Protein AF-0000000085048769 (afdb_homodimer)

Foldseek 3Di:
DPPPPPPPDPDDDDQAQAQDPDWDAAQWKWWFADDPPDDPPADHGTFIWGFHDHTDDSSGKTKTFTKDLDDDPPQLQWDWDPFDQPPRTIIGRLLHIDIDGNNRTDHRPPDIGGDDPVRSVVSVVSNVVNDDDDPDPDPDD/DPPPPPPPDDDDDDQAQAQDPDWDAAQWKWWFADDPPDDPPADHGTFIWGFHDHTDDSSAKTKTFTKDLDDDPPQLQWDWDPFDQPPRTIIGRQLHIDIDGNNRTDHRPPDITGDDPVRSVVSVVSNVVNDDDDPDPDPDD

Nearest PDB structures (foldseek):
  4mzm-assembly1_B  TM=8.593E-01  e=6.085E-06  Staphylococcus aureus subsp. aureus N315
  6a6x-assembly1_A  TM=7.812E-01  e=4.827E-06  Mycobacterium tuberculosis
  6a6x-assembly1_B  TM=7.849E-01  e=5.115E-06  Mycobacterium tuberculosis
  7du4-assembly1_B  TM=7.943E-01  e=2.907E-05  Mycobacterium tuberculosis H37Rv
  5uct-assembly1_A-2  TM=7.448E-01  e=1.855E-04  Mycobacterium tuberculosis H37Rv

InterPro domains:
  IPR003477 mRNA interferase PemK-like [PF02452] (28-129)
  IPR011067 Plasmid maintenance toxin/Cell growth inhibitor [G3DSA:2.30.30.110] (20-133)

Secondary structure (DSSP, 8-state):
----------PPPP-PPPS-SS---TTEEEEEE--TT--TTS--SEEEEEE-SS---TTSEEEEEEEESS--TT-TTEEEESS-SSS--EEEETT--EEEEGGGEEPPTTS-EE--HHHHHHHHHHHHHHSPPPP------/----------PPPP-PPPS-SS---TTEEEEEE--TT--TTS--SEEEEEE-S----TTSEEEEEEEESS--TT-TTEEEESS-SSS--EEEETT--EEEEGGGEEPPTTS-EE--HHHHHHHHHHHHHHSPPPP------

pLDDT: mean 90.9, std 14.59, range [35.47, 98.94]

Solvent-accessible surface area (backbone atoms only — not comparable to full-atom values): 16039 Å² total; per-residue (Å²): 130,82,79,71,81,64,74,75,82,78,77,78,58,54,78,56,73,43,65,53,92,63,57,66,46,62,35,31,40,29,37,30,56,44,53,88,74,34,37,40,68,38,70,55,54,76,32,48,30,34,32,52,26,63,84,32,59,53,73,24,49,44,31,25,30,39,40,38,69,62,87,58,85,89,41,88,49,49,41,79,46,90,74,50,81,83,72,54,65,34,24,39,36,30,72,42,42,30,45,39,25,36,42,40,30,34,72,39,90,94,45,90,38,64,50,54,68,72,61,40,44,55,51,50,50,49,30,51,71,37,34,73,77,75,74,76,77,68,70,82,126,132,81,80,71,83,64,75,75,81,80,77,79,58,53,79,55,75,43,65,52,92,62,58,67,46,61,36,30,39,30,37,30,56,44,52,88,75,34,36,40,66,38,70,54,53,75,32,48,29,33,31,52,28,63,84,35,58,54,71,24,51,44,33,27,31,40,41,37,68,61,86,59,84,89,43,87,48,48,39,79,47,89,74,50,82,82,72,55,64,35,24,39,36,30,72,41,43,30,44,40,25,36,41,40,31,34,73,40,88,93,44,90,39,65,49,54,68,72,62,41,44,53,49,52,53,50,32,52,70,38,33,75,78,75,75,75,77,69,70,82,129

Organism: Asticcacaulis excentricus (strain ATCC 15261 / DSM 4724 / KCTC 12464 / NCIMB 9791 / VKM B-1370 / CB 48) (NCBI:txid573065)

Structure (mmCIF, N/CA/C/O backbone):
data_AF-0000000085048769-model_v1
#
loop_
_entity.id
_entity.type
_entity.pdbx_description
1 polymer 'Type II toxin-antitoxin system PemK/MazF family toxin'
#
loop_
_atom_site.group_PDB
_atom_site.id
_atom_site.type_symbol
_atom_site.label_atom_id
_atom_site.label_alt_id
_atom_site.label_comp_id
_atom_site.label_asym_id
_atom_site.label_entity_id
_atom_site.label_seq_id
_atom_site.pdbx_PDB_ins_code
_atom_site.Cartn_x
_atom_site.Cartn_y
_atom_site.Cartn_z
_atom_site.occupancy
_atom_site.B_iso_or_equiv
_atom_site.auth_seq_id
_atom_site.auth_comp_id
_atom_site.auth_asym_id
_atom_site.auth_atom_id
_atom_site.pdbx_PDB_model_num
ATOM 1 N N . MET A 1 1 ? -2.928 13.891 42.5 1 35.47 1 MET A N 1
ATOM 2 C CA . MET A 1 1 ? -1.967 13.562 41.469 1 35.47 1 MET A CA 1
ATOM 3 C C . MET A 1 1 ? -2.65 12.836 40.312 1 35.47 1 MET A C 1
ATOM 5 O O . MET A 1 1 ? -3.246 11.781 40.5 1 35.47 1 MET A O 1
ATOM 9 N N . THR A 1 2 ? -3.402 13.539 39.406 1 39.25 2 THR A N 1
ATOM 10 C CA . THR A 1 2 ? -4.172 13.078 38.25 1 39.25 2 THR A CA 1
ATOM 11 C C . THR A 1 2 ? -3.328 12.156 37.375 1 39.25 2 THR A C 1
ATOM 13 O O . THR A 1 2 ? -2.17 12.461 37.062 1 39.25 2 THR A O 1
ATOM 16 N N . THR A 1 3 ? -3.43 10.82 37.562 1 43.31 3 THR A N 1
ATOM 17 C CA . THR A 1 3 ? -2.777 9.797 36.75 1 43.31 3 THR A CA 1
ATOM 18 C C . THR A 1 3 ? -2.74 10.203 35.281 1 43.31 3 THR A C 1
ATOM 20 O O . THR A 1 3 ? -3.785 10.414 34.688 1 43.31 3 THR A O 1
ATOM 23 N N . GLU A 1 4 ? -1.86 11.039 34.875 1 43.5 4 GLU A N 1
ATOM 24 C CA . GLU A 1 4 ? -1.558 11.422 33.5 1 43.5 4 GLU A CA 1
ATOM 25 C C . GLU A 1 4 ? -1.673 10.219 32.562 1 43.5 4 GLU A C 1
ATOM 27 O O . GLU A 1 4 ? -1.162 9.141 32.875 1 43.5 4 GLU A O 1
ATOM 32 N N . ASP A 1 5 ? -2.818 9.992 31.875 1 45.88 5 ASP A N 1
ATOM 33 C CA . ASP A 1 5 ? -3.09 9.047 30.797 1 45.88 5 ASP A CA 1
ATOM 34 C C . ASP A 1 5 ? -1.846 8.812 29.953 1 45.88 5 ASP A C 1
ATOM 36 O O . ASP A 1 5 ? -1.48 9.656 29.125 1 45.88 5 ASP A O 1
ATOM 40 N N . VAL A 1 6 ? -0.72 8.32 30.516 1 49.34 6 VAL A N 1
ATOM 41 C CA . VAL A 1 6 ? 0.445 7.895 29.75 1 49.34 6 VAL A CA 1
ATOM 42 C C . VAL A 1 6 ? -0.006 7.133 28.516 1 49.34 6 VAL A C 1
ATOM 44 O O . VAL A 1 6 ? -0.806 6.195 28.609 1 49.34 6 VAL A O 1
ATOM 47 N N . PRO A 1 7 ? 0.159 7.727 27.344 1 56.94 7 PRO A N 1
ATOM 48 C CA . PRO A 1 7 ? -0.205 6.926 26.172 1 56.94 7 PRO A CA 1
ATOM 49 C C . PRO A 1 7 ? 0.322 5.492 26.25 1 56.94 7 PRO A C 1
ATOM 51 O O . PRO A 1 7 ? 1.409 5.258 26.781 1 56.94 7 PRO A O 1
ATOM 54 N N . PRO A 1 8 ? -0.52 4.473 26.281 1 56 8 PRO A N 1
ATOM 55 C CA . PRO A 1 8 ? -0.066 3.084 26.391 1 56 8 PRO A CA 1
ATOM 56 C C . PRO A 1 8 ? 1.222 2.816 25.609 1 56 8 PRO A C 1
ATOM 58 O O . PRO A 1 8 ? 1.466 3.443 24.578 1 56 8 PRO A O 1
ATOM 61 N N . GLU A 1 9 ? 2.252 2.348 26.312 1 61.28 9 GLU A N 1
ATOM 62 C CA . GLU A 1 9 ? 3.521 1.909 25.75 1 61.28 9 GLU A CA 1
ATOM 63 C C . GLU A 1 9 ? 3.299 1.125 24.453 1 61.28 9 GLU A C 1
ATOM 65 O O . GLU A 1 9 ? 2.537 0.157 24.438 1 61.28 9 GLU A O 1
ATOM 70 N N . GLU A 1 10 ? 3.43 1.754 23.328 1 75 10 GLU A N 1
ATOM 71 C CA . GLU A 1 10 ? 3.289 1.065 22.047 1 75 10 GLU A CA 1
ATOM 72 C C . GLU A 1 10 ? 4.293 -0.078 21.922 1 75 10 GLU A C 1
ATOM 74 O O . GLU A 1 10 ? 5.484 0.106 22.172 1 75 10 GLU A O 1
ATOM 79 N N . ILE A 1 11 ? 3.877 -1.297 21.984 1 83.19 11 ILE A N 1
ATOM 80 C CA . ILE A 1 11 ? 4.703 -2.49 21.859 1 83.19 11 ILE A CA 1
ATOM 81 C C . ILE A 1 11 ? 5.246 -2.584 20.422 1 83.19 11 ILE A C 1
ATOM 83 O O . ILE A 1 11 ? 4.477 -2.6 19.469 1 83.19 11 ILE A O 1
ATOM 87 N N . LYS A 1 12 ? 6.621 -2.598 20.359 1 91.19 12 LYS A N 1
ATOM 88 C CA . LYS A 1 12 ? 7.293 -2.73 19.078 1 91.19 12 LYS A CA 1
ATOM 89 C C . LYS A 1 12 ? 6.953 -4.062 18.406 1 91.19 12 LYS A C 1
ATOM 91 O O . LYS A 1 12 ? 7 -5.113 19.047 1 91.19 12 LYS A O 1
ATOM 96 N N . PRO A 1 13 ? 6.594 -4.012 17.156 1 93.81 13 PRO A N 1
ATOM 97 C CA . PRO A 1 13 ? 6.27 -5.25 16.438 1 93.81 13 PRO A CA 1
ATOM 98 C C . PRO A 1 13 ? 7.465 -6.195 16.328 1 93.81 13 PRO A C 1
ATOM 100 O O . PRO A 1 13 ? 8.617 -5.758 16.422 1 93.81 13 PRO A O 1
ATOM 103 N N . PRO A 1 14 ? 7.25 -7.469 16.203 1 93 14 PRO A N 1
ATOM 104 C CA . PRO A 1 14 ? 8.32 -8.453 16.047 1 93 14 PRO A CA 1
ATOM 105 C C . PRO A 1 14 ? 8.961 -8.414 14.648 1 93 14 PRO A C 1
ATOM 107 O O . PRO A 1 14 ? 8.297 -8.031 13.68 1 93 14 PRO A O 1
ATOM 110 N N . ARG A 1 15 ? 10.195 -8.797 14.672 1 94.94 15 ARG A N 1
ATOM 111 C CA . ARG A 1 15 ? 10.82 -9.164 13.406 1 94.94 15 ARG A CA 1
ATOM 112 C C . ARG A 1 15 ? 10.602 -10.648 13.102 1 94.94 15 ARG A C 1
ATOM 114 O O . ARG A 1 15 ? 11.219 -11.508 13.734 1 94.94 15 ARG A O 1
ATOM 121 N N . VAL A 1 16 ? 9.828 -10.883 12.172 1 96.94 16 VAL A N 1
ATOM 122 C CA . VAL A 1 16 ? 9.492 -12.258 11.789 1 96.94 16 VAL A CA 1
ATOM 123 C C . VAL A 1 16 ? 10.383 -12.695 10.633 1 96.94 16 VAL A C 1
ATOM 125 O O . VAL A 1 16 ? 10.531 -11.977 9.641 1 96.94 16 VAL A O 1
ATOM 12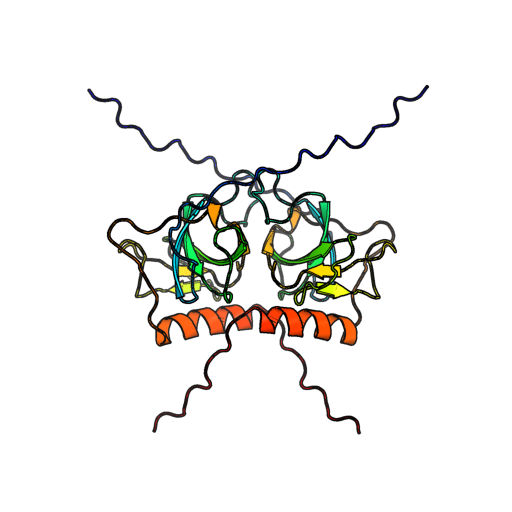8 N N . PRO A 1 17 ? 11.031 -13.852 10.719 1 96.75 17 PRO A N 1
ATOM 129 C CA . PRO A 1 17 ? 11.859 -14.336 9.609 1 96.75 17 PRO A CA 1
ATOM 130 C C . PRO A 1 17 ? 11.055 -14.617 8.344 1 96.75 17 PRO A C 1
ATOM 132 O O . PRO A 1 17 ? 9.914 -15.094 8.43 1 96.75 17 PRO A O 1
ATOM 135 N N . PRO A 1 18 ? 11.664 -14.336 7.262 1 95.44 18 PRO A N 1
ATOM 136 C CA . PRO A 1 18 ? 10.961 -14.602 6.008 1 95.44 18 PRO A CA 1
ATOM 137 C C . PRO A 1 18 ? 10.797 -16.094 5.727 1 95.44 18 PRO A C 1
ATOM 139 O O . PRO A 1 18 ? 11.648 -16.891 6.113 1 95.44 18 PRO A O 1
ATOM 142 N N . ARG A 1 19 ? 9.766 -16.328 5.035 1 94.56 19 ARG A N 1
ATOM 143 C CA . ARG A 1 19 ? 9.5 -17.703 4.594 1 94.56 19 ARG A CA 1
ATOM 144 C C . ARG A 1 19 ? 10.109 -17.953 3.219 1 94.56 19 ARG A C 1
ATOM 146 O O . ARG A 1 19 ? 10.305 -19.109 2.824 1 94.56 19 ARG A O 1
ATOM 153 N N . LEU A 1 20 ? 10.352 -16.875 2.535 1 94.44 20 LEU A N 1
ATOM 154 C CA . LEU A 1 20 ? 10.945 -16.969 1.205 1 94.44 20 LEU A CA 1
ATOM 155 C C . LEU A 1 20 ? 12.445 -17.234 1.293 1 94.44 20 LEU A C 1
ATOM 157 O O . LEU A 1 20 ? 13.117 -16.688 2.168 1 94.44 20 LEU A O 1
ATOM 161 N N . LYS A 1 21 ? 12.93 -18 0.363 1 92 21 LYS A N 1
ATOM 162 C CA . LYS A 1 21 ? 14.359 -18.297 0.311 1 92 21 LYS A CA 1
ATOM 163 C C . LYS A 1 21 ? 15.094 -17.281 -0.577 1 92 21 LYS A C 1
ATOM 165 O O . LYS A 1 21 ? 16.297 -17.094 -0.438 1 92 21 LYS A O 1
ATOM 170 N N . ALA A 1 22 ? 14.406 -16.797 -1.524 1 92.81 22 ALA A N 1
ATOM 171 C CA . ALA A 1 22 ? 14.969 -15.812 -2.441 1 92.81 22 ALA A CA 1
ATOM 172 C C . ALA A 1 22 ? 14.227 -14.484 -2.354 1 92.81 22 ALA A C 1
ATOM 174 O O . ALA A 1 22 ? 13.039 -14.453 -2.027 1 92.81 22 ALA A O 1
ATOM 175 N N . VAL A 1 23 ? 14.93 -13.422 -2.664 1 94.19 23 VAL A N 1
ATOM 176 C CA . VAL A 1 23 ? 14.336 -12.086 -2.672 1 94.19 23 VAL A CA 1
ATOM 177 C C . VAL A 1 23 ? 13.219 -12.023 -3.711 1 94.19 23 VAL A C 1
ATOM 179 O O . VAL A 1 23 ? 13.398 -12.469 -4.848 1 94.19 23 VAL A O 1
ATOM 182 N N . PRO A 1 24 ? 12.078 -11.547 -3.27 1 95.31 24 PRO A N 1
ATOM 183 C CA . PRO A 1 24 ? 10.992 -11.398 -4.246 1 95.31 24 PRO A CA 1
ATOM 184 C C . PRO A 1 24 ? 11.336 -10.422 -5.363 1 95.31 24 PRO A C 1
ATOM 186 O O . PRO A 1 24 ? 12.094 -9.469 -5.145 1 95.31 24 PRO A O 1
ATOM 189 N N . ALA A 1 25 ? 10.766 -10.672 -6.531 1 95.19 25 ALA A N 1
ATOM 190 C CA . ALA A 1 25 ? 10.961 -9.836 -7.707 1 95.19 25 ALA A CA 1
ATOM 191 C C . ALA A 1 25 ? 9.625 -9.461 -8.344 1 95.19 25 ALA A C 1
ATOM 193 O O . ALA A 1 25 ? 8.625 -10.156 -8.148 1 95.19 25 ALA A O 1
ATOM 194 N N . ILE A 1 26 ? 9.703 -8.398 -9.109 1 96.81 26 ILE A N 1
ATOM 195 C CA . ILE A 1 26 ? 8.477 -7.984 -9.773 1 96.81 26 ILE A CA 1
ATOM 196 C C . ILE A 1 26 ? 7.906 -9.156 -10.57 1 96.81 26 ILE A C 1
ATOM 198 O O . ILE A 1 26 ? 8.656 -9.984 -11.102 1 96.81 26 ILE A O 1
ATOM 202 N N . ARG A 1 27 ? 6.57 -9.227 -10.617 1 97.31 27 ARG A N 1
ATOM 203 C CA . ARG A 1 27 ? 5.797 -10.195 -11.383 1 97.31 27 ARG A CA 1
ATOM 204 C C . ARG A 1 27 ? 5.629 -11.492 -10.609 1 97.31 27 ARG A C 1
ATOM 206 O O . ARG A 1 27 ? 4.836 -12.359 -11 1 97.31 27 ARG A O 1
ATOM 213 N N . ASP A 1 28 ? 6.422 -11.695 -9.539 1 96.94 28 ASP A N 1
ATOM 214 C CA . ASP A 1 28 ? 6.242 -12.898 -8.727 1 96.94 28 ASP A CA 1
ATOM 215 C C . ASP A 1 28 ? 4.836 -12.953 -8.133 1 96.94 28 ASP A C 1
ATOM 217 O O . ASP A 1 28 ? 4.273 -11.922 -7.762 1 96.94 28 ASP A O 1
ATOM 221 N N . LEU A 1 29 ? 4.34 -14.148 -8.039 1 98.25 29 LEU A N 1
ATOM 222 C CA . LEU A 1 29 ? 3.115 -14.43 -7.301 1 98.25 29 LEU A CA 1
ATOM 223 C C . LEU A 1 29 ? 3.422 -15.156 -5.996 1 98.25 29 LEU A C 1
ATOM 225 O O . LEU A 1 29 ? 4.137 -16.156 -5.992 1 98.25 29 LEU A O 1
ATOM 229 N N . PHE A 1 30 ? 2.867 -14.656 -4.914 1 97.81 30 PHE A N 1
ATOM 230 C CA . PHE A 1 30 ? 3.008 -15.297 -3.609 1 97.81 30 PHE A CA 1
ATOM 231 C C . PHE A 1 30 ? 1.673 -15.328 -2.873 1 97.81 30 PHE A C 1
ATOM 233 O O . PHE A 1 30 ? 0.779 -14.531 -3.168 1 97.81 30 PHE A O 1
ATOM 240 N N . TRP A 1 31 ? 1.562 -16.25 -2.016 1 98.44 31 TRP A N 1
ATOM 241 C CA . TRP A 1 31 ? 0.55 -16.109 -0.972 1 98.44 31 TRP A CA 1
ATOM 242 C C . TRP A 1 31 ? 0.963 -15.047 0.049 1 98.44 31 TRP A C 1
ATOM 244 O O . TRP A 1 31 ? 2.131 -14.977 0.437 1 98.44 31 TRP A O 1
ATOM 254 N N . CYS A 1 32 ? -0.002 -14.328 0.461 1 98.56 32 CYS A N 1
ATOM 255 C CA . CYS A 1 32 ? 0.241 -13.305 1.473 1 98.56 32 CYS A CA 1
ATOM 256 C C . CYS A 1 32 ? -0.747 -13.438 2.625 1 98.56 32 CYS A C 1
ATOM 258 O O . CYS A 1 32 ? -1.957 -13.516 2.406 1 98.56 32 CYS A O 1
ATOM 260 N N . ASP A 1 33 ? -0.259 -13.438 3.834 1 98.25 33 ASP A N 1
ATOM 261 C CA . ASP A 1 33 ? -1.098 -13.344 5.023 1 98.25 33 ASP A CA 1
ATOM 262 C C . ASP A 1 33 ? -1.343 -11.883 5.41 1 98.25 33 ASP A C 1
ATOM 264 O O . ASP A 1 33 ? -0.5 -11.258 6.055 1 98.25 33 ASP A O 1
ATOM 268 N N . PHE A 1 34 ? -2.529 -11.391 5.109 1 98.25 34 PHE A N 1
ATOM 269 C CA . PHE A 1 34 ? -2.832 -9.992 5.391 1 98.25 34 PHE A CA 1
ATOM 270 C C . PHE A 1 34 ? -3.082 -9.781 6.879 1 98.25 34 PHE A C 1
ATOM 272 O O . PHE A 1 34 ? -3.297 -10.742 7.621 1 98.25 34 PHE A O 1
ATOM 279 N N . PRO A 1 35 ? -3.107 -8.516 7.301 1 95.88 35 PRO A N 1
ATOM 280 C CA . PRO A 1 35 ? -3.281 -8.219 8.727 1 95.88 35 PRO A CA 1
ATOM 281 C C . PRO A 1 35 ? -4.602 -8.75 9.281 1 95.88 35 PRO A C 1
ATOM 283 O O . PRO A 1 35 ? -5.625 -8.711 8.586 1 95.88 35 PRO A O 1
ATOM 286 N N . GLU A 1 36 ? -4.547 -9.086 10.531 1 95.5 36 GLU A N 1
ATOM 287 C CA . GLU A 1 36 ? -5.715 -9.664 11.188 1 95.5 36 GLU A CA 1
ATOM 288 C C . GLU A 1 36 ? -6.68 -8.578 11.656 1 95.5 36 GLU A C 1
ATOM 290 O O . GLU A 1 36 ? -7.855 -8.852 11.906 1 95.5 36 GLU A O 1
ATOM 295 N N . ASP A 1 37 ? -6.242 -7.41 11.789 1 96.5 37 ASP A N 1
ATOM 296 C CA . ASP A 1 37 ? -7.105 -6.336 12.281 1 96.5 37 ASP A CA 1
ATOM 297 C C . ASP A 1 37 ? -7.516 -5.402 11.141 1 96.5 37 ASP A C 1
ATOM 299 O O . ASP A 1 37 ? -7.637 -4.191 11.336 1 96.5 37 ASP A O 1
ATOM 303 N N . ALA A 1 38 ? -7.672 -5.969 10 1 97.44 38 ALA A N 1
ATOM 304 C CA . ALA A 1 38 ? -8.125 -5.203 8.844 1 97.44 38 ALA A CA 1
ATOM 305 C C . ALA A 1 38 ? -9.469 -4.531 9.117 1 97.44 38 ALA A C 1
ATOM 307 O O . ALA A 1 38 ? -10.273 -5.043 9.891 1 97.44 38 ALA A O 1
ATOM 308 N N . GLN A 1 39 ? -9.617 -3.41 8.609 1 97.44 39 GLN A N 1
ATOM 309 C CA . GLN A 1 39 ? -10.891 -2.715 8.508 1 97.44 39 GLN A CA 1
ATOM 310 C C . GLN A 1 39 ? -11.391 -2.691 7.07 1 97.44 39 GLN A C 1
ATOM 312 O O . GLN A 1 39 ? -10.664 -2.297 6.16 1 97.44 39 GLN A O 1
ATOM 317 N N . LEU A 1 40 ? -12.633 -3.043 6.934 1 96.75 40 LEU A N 1
ATOM 318 C CA . LEU A 1 40 ? -13.156 -3.018 5.57 1 96.75 40 LEU A CA 1
ATOM 319 C C . LEU A 1 40 ? -13.102 -1.607 4.992 1 96.75 40 LEU A C 1
ATOM 321 O O . LEU A 1 40 ? -13.367 -0.631 5.695 1 96.75 40 LEU A O 1
ATOM 325 N N . PRO A 1 41 ? -12.648 -1.507 3.691 1 96.44 41 PRO A N 1
ATOM 326 C CA . PRO A 1 41 ? -12.523 -2.561 2.68 1 96.44 41 PRO A CA 1
ATOM 327 C C . PRO A 1 41 ? -11.086 -3.035 2.496 1 96.44 41 PRO A C 1
ATOM 329 O O . PRO A 1 41 ? -10.695 -3.432 1.394 1 96.44 41 PRO A O 1
ATOM 332 N N . GLU A 1 42 ? -10.211 -2.896 3.494 1 97.5 42 GLU A N 1
ATOM 333 C CA . GLU A 1 42 ? -8.859 -3.447 3.408 1 97.5 42 GLU A CA 1
ATOM 334 C C . GLU A 1 42 ? -8.891 -4.941 3.111 1 97.5 42 GLU A C 1
ATOM 336 O O . GLU A 1 42 ? -9.82 -5.645 3.527 1 97.5 42 GLU A O 1
ATOM 341 N N . PHE A 1 43 ? -7.852 -5.34 2.42 1 97.75 43 PHE A N 1
ATOM 342 C CA . PHE A 1 43 ? -7.73 -6.773 2.174 1 97.75 43 PHE A CA 1
ATOM 343 C C . PHE A 1 43 ? -7.359 -7.512 3.453 1 97.75 43 PHE A C 1
ATOM 345 O O . PHE A 1 43 ? -6.641 -6.977 4.301 1 97.75 43 PHE A O 1
ATOM 352 N N . TRP A 1 44 ? -7.883 -8.695 3.492 1 96.94 44 TRP A N 1
ATOM 353 C CA . TRP A 1 44 ? -7.707 -9.562 4.652 1 96.94 44 TRP A CA 1
ATOM 354 C C . TRP A 1 44 ? -7.637 -11.023 4.227 1 96.94 44 TRP A C 1
ATOM 356 O O . TRP A 1 44 ? -7.742 -11.344 3.041 1 96.94 44 TRP A O 1
ATOM 366 N N . LYS A 1 45 ? -7.297 -11.898 5.078 1 96.31 45 LYS A N 1
ATOM 367 C CA . LYS A 1 45 ? -7.137 -13.32 4.797 1 96.31 45 LYS A CA 1
ATOM 368 C C . LYS A 1 45 ? -5.836 -13.594 4.039 1 96.31 45 LYS A C 1
ATOM 370 O O . LYS A 1 45 ? -5.023 -12.688 3.85 1 96.31 45 LYS A O 1
ATOM 375 N N . ARG A 1 46 ? -5.605 -14.828 3.869 1 97.31 46 ARG A N 1
ATOM 376 C CA . ARG A 1 46 ? -4.52 -15.258 2.992 1 97.31 46 ARG A CA 1
ATOM 377 C C . ARG A 1 46 ? -4.941 -15.195 1.529 1 97.31 46 ARG A C 1
ATOM 379 O O . ARG A 1 46 ? -5.895 -15.867 1.125 1 97.31 46 ARG A O 1
ATOM 386 N N . ARG A 1 47 ? -4.223 -14.398 0.724 1 98.25 47 ARG A N 1
ATOM 387 C CA . ARG A 1 47 ? -4.578 -14.18 -0.674 1 98.25 47 ARG A CA 1
ATOM 388 C C . ARG A 1 47 ? -3.334 -14.141 -1.557 1 98.25 47 ARG A C 1
ATOM 390 O O . ARG A 1 47 ? -2.232 -13.867 -1.075 1 98.25 47 ARG A O 1
ATOM 397 N N . PRO A 1 48 ? -3.541 -14.492 -2.826 1 98.56 48 PRO A N 1
ATOM 398 C CA . PRO A 1 48 ? -2.438 -14.227 -3.752 1 98.56 48 PRO A CA 1
ATOM 399 C C . PRO A 1 48 ? -2.152 -12.734 -3.908 1 98.56 48 PRO A C 1
ATOM 401 O O . PRO A 1 48 ? -3.076 -11.914 -3.859 1 98.56 48 PRO A O 1
ATOM 404 N N . VAL A 1 49 ? -0.879 -12.492 -4.113 1 98.75 49 VAL A N 1
ATOM 405 C CA . VAL A 1 49 ? -0.465 -11.125 -4.422 1 98.75 49 VAL A CA 1
ATOM 406 C C . VAL A 1 49 ? 0.544 -11.141 -5.566 1 98.75 49 VAL A C 1
ATOM 408 O O . VAL A 1 49 ? 1.203 -12.156 -5.809 1 98.75 49 VAL A O 1
ATOM 411 N N . ILE A 1 50 ? 0.616 -10 -6.215 1 98.75 50 ILE A N 1
ATOM 412 C CA . ILE A 1 50 ? 1.595 -9.758 -7.266 1 98.75 50 ILE A CA 1
ATOM 413 C C . ILE A 1 50 ? 2.613 -8.719 -6.797 1 98.75 50 ILE A C 1
ATOM 415 O O . ILE A 1 50 ? 2.24 -7.629 -6.355 1 98.75 50 ILE A O 1
ATOM 419 N N . VAL A 1 51 ? 3.871 -9.078 -6.918 1 98.38 51 VAL A N 1
ATOM 420 C CA . VAL A 1 51 ? 4.918 -8.133 -6.527 1 98.38 51 VAL A CA 1
ATOM 421 C C . VAL A 1 51 ? 5.051 -7.043 -7.586 1 98.38 51 VAL A C 1
ATOM 423 O O . VAL A 1 51 ? 5.25 -7.336 -8.766 1 98.38 51 VAL A O 1
ATOM 426 N N . VAL A 1 52 ? 5.012 -5.715 -7.074 1 98.5 52 VAL A N 1
ATOM 427 C CA . VAL A 1 52 ? 5.023 -4.637 -8.055 1 98.5 52 VAL A CA 1
ATOM 428 C C . VAL A 1 52 ? 6.105 -3.621 -7.695 1 98.5 52 VAL A C 1
ATOM 430 O O . VAL A 1 52 ? 6.184 -2.547 -8.297 1 98.5 52 VAL A O 1
ATOM 433 N N . SER A 1 53 ? 6.898 -3.811 -6.707 1 96.75 53 SER A N 1
ATOM 434 C CA . SER A 1 53 ? 8 -2.902 -6.406 1 96.75 53 SER A CA 1
ATOM 435 C C . SER A 1 53 ? 9.352 -3.562 -6.668 1 96.75 53 SER A C 1
ATOM 437 O O . SER A 1 53 ? 9.453 -4.789 -6.691 1 96.75 53 SER A O 1
ATOM 439 N N . TYR A 1 54 ? 10.352 -2.727 -6.902 1 88.06 54 TYR A N 1
ATOM 440 C CA . TYR A 1 54 ? 11.711 -3.229 -7.078 1 88.06 54 TYR A CA 1
ATOM 441 C C . TYR A 1 54 ? 12.305 -3.662 -5.742 1 88.06 54 TYR A C 1
ATOM 443 O O . TYR A 1 54 ? 11.805 -3.285 -4.68 1 88.06 54 TYR A O 1
ATOM 451 N N . ARG A 1 55 ? 13.68 -4.516 -5.891 1 67.81 55 ARG A N 1
ATOM 452 C CA . ARG A 1 55 ? 14.672 -5.148 -5.027 1 67.81 55 ARG A CA 1
ATOM 453 C C . ARG A 1 55 ? 14.281 -5.023 -3.559 1 67.81 55 ARG A C 1
ATOM 455 O O . ARG A 1 55 ? 13.789 -3.98 -3.127 1 67.81 55 ARG A O 1
ATOM 462 N N . ASN A 1 56 ? 13.75 -6.09 -3.041 1 68.5 56 ASN A N 1
ATOM 463 C CA . ASN A 1 56 ? 13.656 -6.016 -1.587 1 68.5 56 ASN A CA 1
ATOM 464 C C . ASN A 1 56 ? 14.484 -7.109 -0.917 1 68.5 56 ASN A C 1
ATOM 466 O O . ASN A 1 56 ? 14.875 -8.086 -1.565 1 68.5 56 ASN A O 1
ATOM 470 N N . ALA A 1 57 ? 15.195 -6.668 0.172 1 90.38 57 ALA A N 1
ATOM 471 C CA . ALA A 1 57 ? 15.82 -7.586 1.121 1 90.38 57 ALA A CA 1
ATOM 472 C C . ALA A 1 57 ? 14.82 -8.609 1.64 1 90.38 57 ALA A C 1
ATOM 474 O O . ALA A 1 57 ? 13.617 -8.328 1.72 1 90.38 57 ALA A O 1
ATOM 475 N N . LEU A 1 58 ? 15.227 -9.836 1.942 1 93.94 58 LEU A N 1
ATOM 476 C CA . LEU A 1 58 ? 14.383 -10.875 2.527 1 93.94 58 LEU A CA 1
ATOM 477 C C . LEU A 1 58 ? 13.75 -10.391 3.83 1 93.94 58 LEU A C 1
ATOM 479 O O . LEU A 1 58 ? 12.641 -10.789 4.172 1 93.94 58 LEU A O 1
ATOM 483 N N . SER A 1 59 ? 14.469 -9.531 4.441 1 94.62 59 SER A N 1
ATOM 484 C CA . SER A 1 59 ? 13.961 -9.023 5.707 1 94.62 59 SER A CA 1
ATOM 485 C C . SER A 1 59 ? 13.258 -7.68 5.52 1 94.62 59 SER A C 1
ATOM 487 O O . SER A 1 59 ? 12.992 -6.969 6.488 1 94.62 59 SER A O 1
ATOM 489 N N . GLY A 1 60 ? 13.008 -7.391 4.312 1 95.75 60 GLY A N 1
ATOM 490 C CA . GLY A 1 60 ? 12.461 -6.074 4.02 1 95.75 60 GLY A CA 1
ATOM 491 C C . GLY A 1 60 ? 10.961 -6.09 3.795 1 95.75 60 GLY A C 1
ATOM 492 O O . GLY A 1 60 ? 10.266 -6.984 4.277 1 95.75 60 GLY A O 1
ATOM 493 N N . ALA A 1 61 ? 10.492 -4.98 3.268 1 96.5 61 ALA A N 1
ATOM 494 C CA . ALA A 1 61 ? 9.102 -4.805 2.848 1 96.5 61 ALA A CA 1
ATOM 495 C C . ALA A 1 61 ? 9.008 -4.648 1.333 1 96.5 61 ALA A C 1
ATOM 497 O O . ALA A 1 61 ? 9.969 -4.25 0.679 1 96.5 61 ALA A O 1
ATOM 498 N N . ILE A 1 62 ? 7.844 -5.008 0.822 1 97.5 62 ILE A N 1
ATOM 499 C CA . ILE A 1 62 ? 7.633 -4.992 -0.621 1 97.5 62 ILE A CA 1
ATOM 500 C C . ILE A 1 62 ? 6.203 -4.547 -0.928 1 97.5 62 ILE A C 1
ATOM 502 O O . ILE A 1 62 ? 5.281 -4.816 -0.155 1 97.5 62 ILE A O 1
ATOM 506 N N . THR A 1 63 ? 6.043 -3.867 -2.07 1 98.5 63 THR A N 1
ATOM 507 C CA . THR A 1 63 ? 4.703 -3.455 -2.482 1 98.5 63 THR A CA 1
ATOM 508 C C . THR A 1 63 ? 4.062 -4.512 -3.379 1 98.5 63 THR A C 1
ATOM 510 O O . THR A 1 63 ? 4.707 -5.027 -4.297 1 98.5 63 THR A O 1
ATOM 513 N N . VAL A 1 64 ? 2.787 -4.809 -3.074 1 98.81 64 VAL A N 1
ATOM 514 C CA . VAL A 1 64 ? 2.096 -5.867 -3.799 1 98.81 64 VAL A CA 1
ATOM 515 C C . VAL A 1 64 ? 0.713 -5.383 -4.23 1 98.81 64 VAL A C 1
ATOM 517 O O . VAL A 1 64 ? 0.197 -4.402 -3.691 1 98.81 64 VAL A O 1
ATOM 520 N N . ILE A 1 65 ? 0.152 -6.059 -5.219 1 98.94 65 ILE A N 1
ATOM 521 C CA . ILE A 1 65 ? -1.257 -5.969 -5.586 1 98.94 65 ILE A CA 1
ATOM 522 C C . ILE A 1 65 ? -1.979 -7.25 -5.184 1 98.94 65 ILE A C 1
ATOM 524 O O . ILE A 1 65 ? -1.588 -8.344 -5.594 1 98.94 65 ILE A O 1
ATOM 528 N N . PRO A 1 66 ? -3.025 -7.129 -4.387 1 98.88 66 PRO A N 1
ATOM 529 C CA . PRO A 1 66 ? -3.758 -8.336 -3.994 1 98.88 66 PRO A CA 1
ATOM 530 C C . PRO A 1 66 ? -4.672 -8.859 -5.098 1 98.88 66 PRO A C 1
ATOM 532 O O . PRO A 1 66 ? -5.086 -8.094 -5.977 1 98.88 66 PRO A O 1
ATOM 535 N N . CYS A 1 67 ? -5.008 -10.133 -4.953 1 98.81 67 CYS A N 1
ATOM 536 C CA . CYS A 1 67 ? -5.914 -10.766 -5.902 1 98.81 67 CYS A CA 1
ATOM 537 C C . CYS A 1 67 ? -7.141 -11.328 -5.191 1 98.81 67 CYS A C 1
ATOM 539 O O . CYS A 1 67 ? -7.066 -11.711 -4.027 1 98.81 67 CYS A O 1
ATOM 541 N N . SER A 1 68 ? -8.203 -11.336 -5.926 1 98.38 68 SER A N 1
ATOM 542 C CA . SER A 1 68 ? -9.461 -11.914 -5.465 1 98.38 68 SER A CA 1
ATOM 543 C C . SER A 1 68 ? -9.938 -13.016 -6.406 1 98.38 68 SER A C 1
ATOM 545 O O . SER A 1 68 ? -9.797 -12.906 -7.625 1 98.38 68 SER A O 1
ATOM 547 N N . SER A 1 69 ? -10.469 -14.039 -5.832 1 97.75 69 SER A N 1
ATOM 548 C CA . SER A 1 69 ? -11.062 -15.102 -6.648 1 97.75 69 SER A CA 1
ATOM 549 C C . SER A 1 69 ? -12.531 -14.805 -6.949 1 97.75 69 SER A C 1
ATOM 551 O O . SER A 1 69 ? -13.172 -15.539 -7.703 1 97.75 69 SER A O 1
ATOM 553 N N . GLN A 1 70 ? -13.078 -13.781 -6.371 1 96.81 70 GLN A N 1
ATOM 554 C CA . GLN A 1 70 ? -14.469 -13.406 -6.621 1 96.81 70 GLN A CA 1
ATOM 555 C C . GLN A 1 70 ? -14.586 -12.555 -7.883 1 96.81 70 GLN A C 1
ATOM 557 O O . GLN A 1 70 ? -13.836 -11.594 -8.07 1 96.81 70 GLN A O 1
ATOM 562 N N . PRO A 1 71 ? -15.625 -12.906 -8.656 1 97.31 71 PRO A N 1
ATOM 563 C CA . PRO A 1 71 ? -15.844 -12.055 -9.836 1 97.31 71 PRO A CA 1
ATOM 564 C C . PRO A 1 71 ? -15.992 -10.578 -9.477 1 97.31 71 PRO A C 1
ATOM 566 O O . PRO A 1 71 ? -16.578 -10.25 -8.438 1 97.31 71 PRO A O 1
ATOM 569 N N . GLN A 1 72 ? -15.453 -9.75 -10.305 1 97.19 72 GLN A N 1
ATOM 570 C CA . GLN A 1 72 ? -15.414 -8.312 -10.07 1 97.19 72 GLN A CA 1
ATOM 571 C C . GLN A 1 72 ? -16.234 -7.562 -11.117 1 97.19 72 GLN A C 1
ATOM 573 O O . GLN A 1 72 ? -15.727 -6.637 -11.758 1 97.19 72 GLN A O 1
ATOM 578 N N . PRO A 1 73 ? -17.453 -7.867 -11.242 1 95.12 73 PRO A N 1
ATOM 579 C CA . PRO A 1 73 ? -18.234 -7.172 -12.273 1 95.12 73 PRO A CA 1
ATOM 580 C C . PRO A 1 73 ? -18.312 -5.664 -12.031 1 95.12 73 PRO A C 1
ATOM 582 O O . PRO A 1 73 ? -18.641 -5.227 -10.93 1 95.12 73 PRO A O 1
ATOM 585 N N . GLY A 1 74 ? -17.969 -4.922 -13.031 1 94.88 74 GLY A N 1
ATOM 586 C CA . GLY A 1 74 ? -18.094 -3.475 -12.969 1 94.88 74 GLY A CA 1
ATOM 587 C C . GLY A 1 74 ? -16.938 -2.809 -12.234 1 94.88 74 GLY A C 1
ATOM 588 O O . GLY A 1 74 ? -16.891 -1.58 -12.141 1 94.88 74 GLY A O 1
ATOM 589 N N . ASN A 1 75 ? -16.109 -3.539 -11.625 1 96.25 75 ASN A N 1
ATOM 590 C CA . ASN A 1 75 ? -14.953 -2.975 -10.945 1 96.25 75 ASN A CA 1
ATOM 591 C C . ASN A 1 75 ? -13.867 -2.561 -11.938 1 96.25 75 ASN A C 1
ATOM 593 O O . ASN A 1 75 ? -13.102 -3.402 -12.414 1 96.25 75 ASN A O 1
ATOM 597 N N . LYS A 1 76 ? -13.75 -1.289 -12.188 1 95.38 76 LYS A N 1
ATOM 598 C CA . LYS A 1 76 ? -12.812 -0.799 -13.188 1 95.38 76 LYS A CA 1
ATOM 599 C C . LYS A 1 76 ? -11.367 -1.005 -12.734 1 95.38 76 LYS A C 1
ATOM 601 O O . LYS A 1 76 ? -10.438 -0.889 -13.539 1 95.38 76 LYS A O 1
ATOM 606 N N . TRP A 1 77 ? -11.18 -1.354 -11.508 1 97.19 77 TRP A N 1
ATOM 607 C CA . TRP A 1 77 ? -9.828 -1.485 -10.953 1 97.19 77 TRP A CA 1
ATOM 608 C C . TRP A 1 77 ? -9.383 -2.941 -10.969 1 97.19 77 TRP A C 1
ATOM 610 O O . TRP A 1 77 ? -8.25 -3.25 -10.594 1 97.19 77 TRP A O 1
ATOM 620 N N . ALA A 1 78 ? -10.25 -3.775 -11.406 1 98.62 78 ALA A N 1
ATOM 621 C CA . ALA A 1 78 ? -9.938 -5.203 -11.414 1 98.62 78 ALA A CA 1
ATOM 622 C C . ALA A 1 78 ? -9.453 -5.645 -12.797 1 98.62 78 ALA A C 1
ATOM 624 O O . ALA A 1 78 ? -10 -5.223 -13.82 1 98.62 78 ALA A O 1
ATOM 625 N N . VAL A 1 79 ? -8.375 -6.406 -12.766 1 98.69 79 VAL A N 1
ATOM 626 C CA . VAL A 1 79 ? -7.859 -7.039 -13.977 1 98.69 79 VAL A CA 1
ATOM 627 C C . VAL A 1 79 ? -7.977 -8.555 -13.859 1 98.69 79 VAL A C 1
ATOM 629 O O . VAL A 1 79 ? -7.398 -9.164 -12.953 1 98.69 79 VAL A O 1
ATOM 632 N N . GLU A 1 80 ? -8.688 -9.133 -14.758 1 98.5 80 GLU A N 1
ATOM 633 C CA . GLU A 1 80 ? -8.758 -10.594 -14.773 1 98.5 80 GLU A CA 1
ATOM 634 C C . GLU A 1 80 ? -7.414 -11.203 -15.164 1 98.5 80 GLU A C 1
ATOM 636 O O . GLU A 1 80 ? -6.801 -10.773 -16.141 1 98.5 80 GLU A O 1
ATOM 641 N N . LEU A 1 81 ? -7.031 -12.203 -14.445 1 98.5 81 LEU A N 1
ATOM 642 C CA . LEU A 1 81 ? -5.711 -12.781 -14.664 1 98.5 81 LEU A CA 1
ATOM 643 C C . LEU A 1 81 ? -5.816 -14.094 -15.43 1 98.5 81 LEU A C 1
ATOM 645 O O . LEU A 1 81 ? -6.684 -14.922 -15.133 1 98.5 81 LEU A O 1
ATOM 649 N N . ALA A 1 82 ? -4.957 -14.227 -16.406 1 98.12 82 ALA A N 1
ATOM 650 C CA . ALA A 1 82 ? -4.781 -15.508 -17.078 1 98.12 82 ALA A CA 1
ATOM 651 C C . ALA A 1 82 ? -3.848 -16.422 -16.281 1 98.12 82 ALA A C 1
ATOM 653 O O . ALA A 1 82 ? -4.047 -17.641 -16.234 1 98.12 82 ALA A O 1
ATOM 654 N N . THR A 1 83 ? -2.832 -15.875 -15.656 1 97.69 83 THR A N 1
ATOM 655 C CA . THR A 1 83 ? -1.881 -16.594 -14.805 1 97.69 83 THR A CA 1
ATOM 656 C C . THR A 1 83 ? -2.262 -16.453 -13.336 1 97.69 83 THR A C 1
ATOM 658 O O . THR A 1 83 ? -2.289 -15.336 -12.797 1 97.69 83 THR A O 1
ATOM 661 N N . THR A 1 84 ? -2.543 -17.594 -12.719 1 96.62 84 THR A N 1
ATOM 662 C CA . THR A 1 84 ? -2.963 -17.578 -11.328 1 96.62 84 THR A CA 1
ATOM 663 C C . THR A 1 84 ? -2.045 -18.438 -10.469 1 96.62 84 THR A C 1
ATOM 665 O O . THR A 1 84 ? -1.262 -19.234 -11 1 96.62 84 THR A O 1
ATOM 668 N N . ILE A 1 85 ? -2.1 -18.266 -9.211 1 96.56 85 ILE A N 1
ATOM 669 C CA . ILE A 1 85 ? -1.143 -18.906 -8.312 1 96.56 85 ILE A CA 1
ATOM 670 C C . ILE A 1 85 ? -1.438 -20.391 -8.219 1 96.56 85 ILE A C 1
ATOM 672 O O . ILE A 1 85 ? -0.518 -21.219 -8.195 1 96.56 85 ILE A O 1
ATOM 676 N N . ASP A 1 86 ? -2.678 -20.812 -8.227 1 94.19 86 ASP A N 1
ATOM 677 C CA . ASP A 1 86 ? -3.01 -22.219 -7.996 1 94.19 86 ASP A CA 1
ATOM 678 C C . ASP A 1 86 ? -4.039 -22.703 -9.008 1 94.19 86 ASP A C 1
ATOM 680 O O . ASP A 1 86 ? -4.695 -23.719 -8.789 1 94.19 86 ASP A O 1
ATOM 684 N N . GLY A 1 87 ? -4.262 -21.891 -9.977 1 94.56 87 GLY A N 1
ATOM 685 C CA . GLY A 1 87 ? -5.188 -22.328 -11.008 1 94.56 87 GLY A CA 1
ATOM 686 C C . GLY A 1 87 ? -6.582 -21.75 -10.836 1 94.56 87 GLY A C 1
ATOM 687 O O . GLY A 1 87 ? -7.406 -21.828 -11.75 1 94.56 87 GLY A O 1
ATOM 688 N N . THR A 1 88 ? -6.883 -21.188 -9.734 1 95.88 88 THR A N 1
ATOM 689 C CA . THR A 1 88 ? -8.188 -20.578 -9.477 1 95.88 88 THR A CA 1
ATOM 690 C C . THR A 1 88 ? -8.289 -19.219 -10.164 1 95.88 88 THR A C 1
ATOM 692 O O . THR A 1 88 ? -7.367 -18.406 -10.094 1 95.88 88 THR A O 1
ATOM 695 N N . GLN A 1 89 ? -9.469 -19.078 -10.844 1 97.31 89 GLN A N 1
ATOM 696 C CA . GLN A 1 89 ? -9.703 -17.766 -11.453 1 97.31 89 GLN A CA 1
ATOM 697 C C . GLN A 1 89 ? -9.5 -16.641 -10.445 1 97.31 89 GLN A C 1
ATOM 699 O O . GLN A 1 89 ? -9.93 -16.75 -9.289 1 97.31 89 GLN A O 1
ATOM 704 N N . SER A 1 90 ? -8.828 -15.602 -10.961 1 98.25 90 SER A N 1
ATOM 705 C CA . SER A 1 90 ? -8.453 -14.531 -10.039 1 98.25 90 SER A CA 1
ATOM 706 C C . SER A 1 90 ? -8.422 -13.18 -10.742 1 98.25 90 SER A C 1
ATOM 708 O O . SER A 1 90 ? -8.289 -13.117 -11.961 1 98.25 90 SER A O 1
ATOM 710 N N . TRP A 1 91 ? -8.641 -12.164 -10.016 1 98.88 91 TRP A N 1
ATOM 711 C CA . TRP A 1 91 ? -8.547 -10.773 -10.438 1 98.88 91 TRP A CA 1
ATOM 712 C C . TRP A 1 91 ? -7.539 -10.008 -9.586 1 98.88 91 TRP A C 1
ATOM 714 O O . TRP A 1 91 ? -7.555 -10.109 -8.359 1 98.88 91 TRP A O 1
ATOM 724 N N . ALA A 1 92 ? -6.621 -9.289 -10.242 1 98.88 92 ALA A N 1
ATOM 725 C CA . ALA A 1 92 ? -5.785 -8.312 -9.547 1 98.88 92 ALA A CA 1
ATOM 726 C C . ALA A 1 92 ? -6.574 -7.055 -9.211 1 98.88 92 ALA A C 1
ATOM 728 O O . ALA A 1 92 ? -7.18 -6.438 -10.086 1 98.88 92 ALA A O 1
ATOM 729 N N . ILE A 1 93 ? -6.598 -6.688 -7.973 1 98.62 93 ILE A N 1
ATOM 730 C CA . ILE A 1 93 ? -7.34 -5.508 -7.539 1 98.62 93 ILE A CA 1
ATOM 731 C C . ILE A 1 93 ? -6.391 -4.32 -7.422 1 98.62 93 ILE A C 1
ATOM 733 O O . ILE A 1 93 ? -5.797 -4.094 -6.363 1 98.62 93 ILE A O 1
ATOM 737 N N . CYS A 1 94 ? -6.352 -3.459 -8.398 1 98.62 94 CYS A N 1
ATOM 738 C CA . CYS A 1 94 ? -5.215 -2.582 -8.664 1 98.62 94 CYS A CA 1
ATOM 739 C C . CYS A 1 94 ? -5.348 -1.271 -7.898 1 98.62 94 CYS A C 1
ATOM 741 O O . CYS A 1 94 ? -4.41 -0.474 -7.859 1 98.62 94 CYS A O 1
ATOM 743 N N . ASP A 1 95 ? -6.469 -1.087 -7.242 1 97.19 95 ASP A N 1
ATOM 744 C CA . ASP A 1 95 ? -6.594 0.101 -6.402 1 97.19 95 ASP A CA 1
ATOM 745 C C . ASP A 1 95 ? -6.188 -0.2 -4.961 1 97.19 95 ASP A C 1
ATOM 747 O O . ASP A 1 95 ? -6.461 0.592 -4.059 1 97.19 95 ASP A O 1
ATOM 751 N N . LYS A 1 96 ? -5.559 -1.34 -4.742 1 98.06 96 LYS A N 1
ATOM 752 C CA . LYS A 1 96 ? -5.184 -1.729 -3.387 1 98.06 96 LYS A CA 1
ATOM 753 C C . LYS A 1 96 ? -3.695 -2.053 -3.297 1 98.06 96 LYS A C 1
ATOM 755 O O . LYS A 1 96 ? -3.309 -3.049 -2.68 1 98.06 96 LYS A O 1
ATOM 760 N N . PRO A 1 97 ? -2.855 -1.264 -3.959 1 98.56 97 PRO A N 1
ATOM 761 C CA . PRO A 1 97 ? -1.438 -1.512 -3.682 1 98.56 97 PRO A CA 1
ATOM 762 C C . PRO A 1 97 ? -1.102 -1.411 -2.195 1 98.56 97 PRO A C 1
ATOM 764 O O . PRO A 1 97 ? -1.571 -0.498 -1.512 1 98.56 97 PRO A O 1
ATOM 767 N N . THR A 1 98 ? -0.335 -2.354 -1.71 1 98.62 98 THR A N 1
ATOM 768 C CA . THR A 1 98 ? -0.046 -2.393 -0.28 1 98.62 98 THR A CA 1
ATOM 769 C C . THR A 1 98 ? 1.373 -2.895 -0.029 1 98.62 98 THR A C 1
ATOM 771 O O . THR A 1 98 ? 1.822 -3.85 -0.667 1 98.62 98 THR A O 1
ATOM 774 N N . THR A 1 99 ? 2.039 -2.197 0.862 1 98.44 99 THR A N 1
ATOM 775 C CA . THR A 1 99 ? 3.359 -2.656 1.282 1 98.44 99 THR A CA 1
ATOM 776 C C . THR A 1 99 ? 3.246 -3.625 2.455 1 98.44 99 THR A C 1
ATOM 778 O O . THR A 1 99 ? 2.605 -3.316 3.463 1 98.44 99 THR A O 1
ATOM 781 N N . VAL A 1 100 ? 3.908 -4.762 2.309 1 98.12 100 VAL A N 1
ATOM 782 C CA . VAL A 1 100 ? 3.893 -5.789 3.346 1 98.12 100 VAL A CA 1
ATOM 783 C C . VAL A 1 100 ? 5.32 -6.246 3.639 1 98.12 100 VAL A C 1
ATOM 785 O O . VAL A 1 100 ? 6.199 -6.156 2.779 1 98.12 100 VAL A O 1
ATOM 788 N N . ALA A 1 101 ? 5.488 -6.703 4.875 1 97.81 101 ALA A N 1
ATOM 789 C CA . ALA A 1 101 ? 6.742 -7.395 5.164 1 97.81 101 ALA A CA 1
ATOM 790 C C . ALA A 1 101 ? 6.875 -8.664 4.328 1 97.81 101 ALA A C 1
ATOM 792 O O . ALA A 1 101 ? 5.902 -9.398 4.148 1 97.81 101 ALA A O 1
ATOM 793 N N . VAL A 1 102 ? 8.109 -8.922 3.934 1 97.62 102 VAL A N 1
ATOM 794 C CA . VAL A 1 102 ? 8.352 -10.125 3.148 1 97.62 102 VAL A CA 1
ATOM 795 C C . VAL A 1 102 ? 8.008 -11.359 3.977 1 97.62 102 VAL A C 1
ATOM 797 O O . VAL A 1 102 ? 7.59 -12.383 3.43 1 97.62 102 VAL A O 1
ATOM 800 N N . SER A 1 103 ? 8 -11.203 5.25 1 97.81 103 SER A N 1
ATOM 801 C CA . SER A 1 103 ? 7.719 -12.312 6.156 1 97.81 103 SER A CA 1
ATOM 802 C C . SER A 1 103 ? 6.266 -12.766 6.043 1 97.81 103 SER A C 1
ATOM 804 O O . SER A 1 103 ? 5.914 -13.852 6.488 1 97.81 103 SER A O 1
ATOM 806 N N . ARG A 1 104 ? 5.441 -11.961 5.434 1 98.12 104 ARG A N 1
ATOM 807 C CA . ARG A 1 104 ? 4.043 -12.336 5.262 1 98.12 104 ARG A CA 1
ATOM 808 C C . ARG A 1 104 ? 3.859 -13.211 4.023 1 98.12 104 ARG A C 1
ATOM 810 O O . ARG A 1 104 ? 2.783 -13.773 3.805 1 98.12 104 ARG A O 1
ATOM 817 N N . LEU A 1 105 ? 4.883 -13.352 3.23 1 97.38 105 LEU A N 1
ATOM 818 C CA . LEU A 1 105 ? 4.762 -14.008 1.937 1 97.38 105 LEU A CA 1
ATOM 819 C C . LEU A 1 105 ? 5.199 -15.469 2.027 1 97.38 105 LEU A C 1
ATOM 821 O O . LEU A 1 105 ? 6.133 -15.797 2.762 1 97.38 105 LEU A O 1
ATOM 825 N N . SER A 1 106 ? 4.555 -16.297 1.272 1 97.19 106 SER A N 1
ATOM 826 C CA . SER A 1 106 ? 4.941 -17.688 1.099 1 97.19 106 SER A CA 1
ATOM 827 C C . SER A 1 106 ? 4.777 -18.125 -0.35 1 97.19 106 SER A C 1
ATOM 829 O O . SER A 1 106 ? 3.824 -17.734 -1.023 1 97.19 106 SER A O 1
ATOM 831 N N . PRO A 1 107 ? 5.641 -18.922 -0.742 1 94.44 107 PRO A N 1
ATOM 832 C CA . PRO A 1 107 ? 5.555 -19.406 -2.123 1 94.44 107 PRO A CA 1
ATOM 833 C C . PRO A 1 107 ? 4.402 -20.375 -2.338 1 94.44 107 PRO A C 1
ATOM 835 O O . PRO A 1 107 ? 3.893 -20.953 -1.375 1 94.44 107 PRO A O 1
ATOM 838 N N . GLN A 1 108 ? 4.008 -20.406 -3.65 1 93 108 GLN A N 1
ATOM 839 C CA . GLN A 1 108 ? 3.066 -21.453 -4.023 1 93 108 GLN A CA 1
ATOM 840 C C . GLN A 1 108 ? 3.705 -22.844 -3.902 1 93 108 GLN A C 1
ATOM 842 O O . GLN A 1 108 ? 4.875 -23.016 -4.25 1 93 108 GLN A O 1
ATOM 847 N N . LYS A 1 109 ? 2.814 -23.688 -3.463 1 89.12 109 LYS A N 1
ATOM 848 C CA . LYS A 1 109 ? 3.289 -25.078 -3.447 1 89.12 109 LYS A CA 1
ATOM 849 C C . LYS A 1 109 ? 3.588 -25.578 -4.859 1 89.12 109 LYS A C 1
ATOM 851 O O . LYS A 1 109 ? 2.768 -25.422 -5.766 1 89.12 109 LYS A O 1
ATOM 856 N N . GLY A 1 110 ? 4.746 -26.094 -5.152 1 85.56 110 GLY A N 1
ATOM 857 C CA . GLY A 1 110 ? 5.059 -26.641 -6.457 1 85.56 110 GLY A CA 1
ATOM 858 C C . GLY A 1 110 ? 5.969 -25.75 -7.281 1 85.56 110 GLY A C 1
ATOM 859 O O . GLY A 1 110 ? 6.414 -26.141 -8.359 1 85.56 110 GLY A O 1
ATOM 860 N N . GLY A 1 111 ? 6.086 -24.578 -6.848 1 83.44 111 GLY A N 1
ATOM 861 C CA . GLY A 1 111 ? 7.078 -23.781 -7.547 1 83.44 111 GLY A CA 1
ATOM 862 C C . GLY A 1 111 ? 6.695 -22.312 -7.652 1 83.44 111 GLY A C 1
ATOM 863 O O . GLY A 1 111 ? 5.547 -21.953 -7.387 1 83.44 111 GLY A O 1
ATOM 864 N N . ARG A 1 1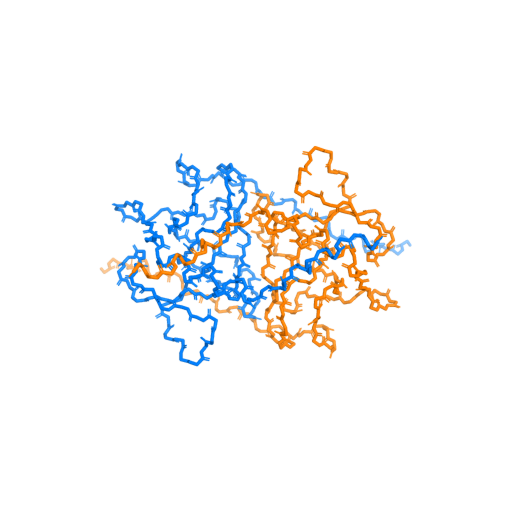12 ? 7.688 -21.609 -8.094 1 84.56 112 ARG A N 1
ATOM 865 C CA . ARG A 1 112 ? 7.535 -20.172 -8.273 1 84.56 112 ARG A CA 1
ATOM 866 C C . ARG A 1 112 ? 6.594 -19.859 -9.438 1 84.56 112 ARG A C 1
ATOM 868 O O . ARG A 1 112 ? 6.699 -20.469 -10.508 1 84.56 112 ARG A O 1
ATOM 875 N N . ARG A 1 113 ? 5.645 -19.016 -9.188 1 92.81 113 ARG A N 1
ATOM 876 C CA . ARG A 1 113 ? 4.73 -18.516 -10.203 1 92.81 113 ARG A CA 1
ATOM 877 C C . ARG A 1 113 ? 4.98 -17.031 -10.477 1 92.81 113 ARG A C 1
ATOM 879 O O . ARG A 1 113 ? 5.102 -16.234 -9.547 1 92.81 113 ARG A O 1
ATOM 886 N N . ARG A 1 114 ? 5.055 -16.734 -11.812 1 95.75 114 ARG A N 1
ATOM 887 C CA . ARG A 1 114 ? 5.316 -15.367 -12.219 1 95.75 114 ARG A CA 1
ATOM 888 C C . ARG A 1 114 ? 4.43 -14.969 -13.398 1 95.75 114 ARG A C 1
ATOM 890 O O . ARG A 1 114 ? 4.223 -15.758 -14.32 1 95.75 114 ARG A O 1
ATOM 897 N N . LEU A 1 115 ? 3.99 -13.727 -13.383 1 98.19 115 LEU A N 1
ATOM 898 C CA . LEU A 1 115 ? 3.205 -13.227 -14.508 1 98.19 115 LEU A CA 1
ATOM 899 C C . LEU A 1 115 ? 4.09 -12.984 -15.727 1 98.19 115 LEU A C 1
ATOM 901 O O . LEU A 1 115 ? 5.195 -12.453 -15.602 1 98.19 115 LEU A O 1
ATOM 905 N N . PRO A 1 116 ? 3.557 -13.406 -16.922 1 98 116 PRO A N 1
ATOM 906 C CA . PRO A 1 116 ? 4.23 -12.906 -18.125 1 98 116 PRO A CA 1
ATOM 907 C C . PRO A 1 116 ? 4.258 -11.383 -18.203 1 98 116 PRO A C 1
ATOM 909 O O . PRO A 1 116 ? 3.367 -10.719 -17.656 1 98 116 PRO A O 1
ATOM 912 N N . GLU A 1 117 ? 5.242 -10.867 -18.922 1 97.25 117 GLU A N 1
ATOM 913 C CA . GLU A 1 117 ? 5.457 -9.422 -18.969 1 97.25 117 GLU A CA 1
ATOM 914 C C . GLU A 1 117 ? 4.219 -8.703 -19.484 1 97.25 117 GLU A C 1
ATOM 916 O O . GLU A 1 117 ? 3.816 -7.672 -18.938 1 97.25 117 GLU A O 1
ATOM 921 N N . ALA A 1 118 ? 3.596 -9.234 -20.516 1 97.5 118 ALA A N 1
ATOM 922 C CA . ALA A 1 118 ? 2.443 -8.57 -21.125 1 97.5 118 ALA A CA 1
ATOM 923 C C . ALA A 1 118 ? 1.287 -8.469 -20.125 1 97.5 118 ALA A C 1
ATOM 925 O O . ALA A 1 118 ? 0.634 -7.426 -20.047 1 97.5 118 ALA A O 1
ATOM 926 N N . GLU A 1 119 ? 1.054 -9.5 -19.438 1 98.25 119 GLU A N 1
ATOM 927 C CA . GLU A 1 119 ? -0.009 -9.523 -18.438 1 98.25 119 GLU A CA 1
ATOM 928 C C . GLU A 1 119 ? 0.31 -8.594 -17.281 1 98.25 119 GLU A C 1
ATOM 930 O O . GLU A 1 119 ? -0.56 -7.852 -16.812 1 98.25 119 GLU A O 1
ATOM 935 N N . PHE A 1 120 ? 1.546 -8.609 -16.875 1 98.5 120 PHE A N 1
ATOM 936 C CA . PHE A 1 120 ? 2.01 -7.73 -15.805 1 98.5 120 PHE A CA 1
ATOM 937 C C . PHE A 1 120 ? 1.852 -6.266 -16.203 1 98.5 120 PHE A C 1
ATOM 939 O O . PHE A 1 120 ? 1.445 -5.441 -15.375 1 98.5 120 PHE A O 1
ATOM 946 N N . ASN A 1 121 ? 2.139 -5.957 -17.375 1 98.31 121 ASN A N 1
ATOM 947 C CA . ASN A 1 121 ? 2.037 -4.578 -17.844 1 98.31 121 ASN A CA 1
ATOM 948 C C . ASN A 1 121 ? 0.599 -4.07 -17.781 1 98.31 121 ASN A C 1
ATOM 950 O O . ASN A 1 121 ? 0.366 -2.887 -17.516 1 98.31 121 ASN A O 1
ATOM 954 N N . ILE A 1 122 ? -0.36 -4.949 -18.016 1 98.44 122 ILE A N 1
ATOM 955 C CA . ILE A 1 122 ? -1.765 -4.57 -17.906 1 98.44 122 ILE A CA 1
ATOM 956 C C . ILE A 1 122 ? -2.094 -4.215 -16.453 1 98.44 122 ILE A C 1
ATOM 958 O O . ILE A 1 122 ? -2.74 -3.199 -16.188 1 98.44 122 ILE A O 1
ATOM 962 N N . VAL A 1 123 ? -1.606 -5.016 -15.523 1 98.69 123 VAL A N 1
ATOM 963 C CA . VAL A 1 123 ? -1.814 -4.777 -14.094 1 98.69 123 VAL A CA 1
ATOM 964 C C . VAL A 1 123 ? -1.158 -3.461 -13.688 1 98.69 123 VAL A C 1
ATOM 966 O O . VAL A 1 123 ? -1.775 -2.635 -13.016 1 98.69 123 VAL A O 1
ATOM 969 N N . LEU A 1 124 ? 0.06 -3.277 -14.133 1 98.38 124 LEU A N 1
ATOM 970 C CA . LEU A 1 124 ? 0.823 -2.082 -13.789 1 98.38 124 LEU A CA 1
ATOM 971 C C . LEU A 1 124 ? 0.148 -0.831 -14.344 1 98.38 124 LEU A C 1
ATOM 973 O O . LEU A 1 124 ? 0.099 0.201 -13.672 1 98.38 124 LEU A O 1
ATOM 977 N N . LYS A 1 125 ? -0.357 -0.907 -15.539 1 97.81 125 LYS A N 1
ATOM 978 C CA . LYS A 1 125 ? -1.061 0.224 -16.141 1 97.81 125 LYS A CA 1
ATOM 979 C C . LYS A 1 125 ? -2.273 0.622 -15.305 1 97.81 125 LYS A C 1
ATOM 981 O O . LYS A 1 125 ? -2.518 1.81 -15.078 1 97.81 125 LYS A O 1
ATOM 986 N N . ARG A 1 126 ? -3.021 -0.365 -14.875 1 97.81 126 ARG A N 1
ATOM 987 C CA . ARG A 1 126 ? -4.191 -0.083 -14.055 1 97.81 126 ARG A CA 1
ATOM 988 C C . ARG A 1 126 ? -3.789 0.517 -12.711 1 97.81 126 ARG A C 1
ATOM 990 O O . ARG A 1 126 ? -4.457 1.422 -12.203 1 97.81 126 ARG A O 1
ATOM 997 N N . LEU A 1 127 ? -2.689 -0.011 -12.133 1 97.94 127 LEU A N 1
ATOM 998 C CA . LEU A 1 127 ? -2.15 0.561 -10.906 1 97.94 127 LEU A CA 1
ATOM 999 C C . LEU A 1 127 ? -1.805 2.033 -11.102 1 97.94 127 LEU A C 1
ATOM 1001 O O . LEU A 1 127 ? -2.154 2.873 -10.266 1 97.94 127 LEU A O 1
ATOM 1005 N N . PHE A 1 128 ? -1.198 2.369 -12.172 1 97.06 128 PHE A N 1
ATOM 1006 C CA . PHE A 1 128 ? -0.753 3.738 -12.406 1 97.06 128 PHE A CA 1
ATOM 1007 C C . PHE A 1 128 ? -1.938 4.652 -12.68 1 97.06 128 PHE A C 1
ATOM 1009 O O . PHE A 1 128 ? -1.879 5.855 -12.406 1 97.06 128 PHE A O 1
ATOM 1016 N N . GLU A 1 129 ? -3.018 4.145 -13.219 1 96 129 GLU A N 1
ATOM 1017 C CA . GLU A 1 129 ? -4.238 4.93 -13.367 1 96 129 GLU A CA 1
ATOM 1018 C C . GLU A 1 129 ? -4.809 5.328 -12.008 1 96 129 GLU A C 1
ATOM 1020 O O . GLU A 1 129 ? -5.531 6.32 -11.898 1 96 129 GLU A O 1
ATOM 1025 N N . TRP A 1 130 ? -4.508 4.527 -11.008 1 96.62 130 TRP A N 1
ATOM 1026 C CA . TRP A 1 130 ? -4.98 4.754 -9.648 1 96.62 130 TRP A CA 1
ATOM 1027 C C . TRP A 1 130 ? -4.188 5.871 -8.977 1 96.62 130 TRP A C 1
ATOM 1029 O O . TRP A 1 130 ? -4.645 6.465 -8 1 96.62 130 TRP A O 1
ATOM 1039 N N . LEU A 1 131 ? -2.988 6.219 -9.516 1 96.81 131 LEU A N 1
ATOM 1040 C CA . LEU A 1 131 ? -2.072 7.195 -8.93 1 96.81 131 LEU A CA 1
ATOM 1041 C C . LEU A 1 131 ? -2.008 8.453 -9.789 1 96.81 131 LEU A C 1
ATOM 1043 O O . LEU A 1 131 ? -2.168 8.391 -11.008 1 96.81 131 LEU A O 1
ATOM 1047 N N . PRO A 1 132 ? -1.743 9.547 -9.133 1 95.44 132 PRO A N 1
ATOM 1048 C CA . P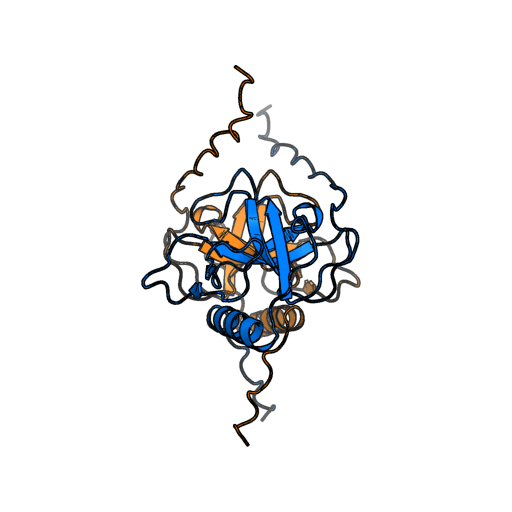RO A 1 132 ? -1.593 10.773 -9.93 1 95.44 132 PRO A CA 1
ATOM 1049 C C . PRO A 1 132 ? -0.336 10.758 -10.797 1 95.44 132 PRO A C 1
ATOM 1051 O O . PRO A 1 132 ? 0.622 10.047 -10.492 1 95.44 132 PRO A O 1
ATOM 1054 N N . VAL A 1 133 ? -0.371 11.594 -11.789 1 91.5 133 VAL A N 1
ATOM 1055 C CA . VAL A 1 133 ? 0.773 11.711 -12.688 1 91.5 133 VAL A CA 1
ATOM 1056 C C . VAL A 1 133 ? 1.66 12.875 -12.258 1 91.5 133 VAL A C 1
ATOM 1058 O O . VAL A 1 133 ? 1.16 13.922 -11.852 1 91.5 133 VAL A O 1
ATOM 1061 N N . VAL A 1 134 ? 2.955 12.633 -12.367 1 87.56 134 VAL A N 1
ATOM 1062 C CA . VAL A 1 134 ? 3.893 13.727 -12.125 1 87.56 134 VAL A CA 1
ATOM 1063 C C . VAL A 1 134 ? 3.891 14.688 -13.312 1 87.56 134 VAL A C 1
ATOM 1065 O O . VAL A 1 134 ? 4.086 14.266 -14.453 1 87.56 134 VAL A O 1
ATOM 1068 N N . PRO A 1 135 ? 3.553 16 -12.953 1 85.94 135 PRO A N 1
ATOM 1069 C CA . PRO A 1 135 ? 3.561 16.938 -14.07 1 85.94 135 PRO A CA 1
ATOM 1070 C C . PRO A 1 135 ? 4.938 17.078 -14.719 1 85.94 135 PRO A C 1
ATOM 1072 O O . PRO A 1 135 ? 5.961 16.938 -14.039 1 85.94 135 PRO A O 1
ATOM 1075 N N . GLU A 1 136 ? 4.98 17.094 -16.016 1 75.38 136 GLU A N 1
ATOM 1076 C CA . GLU A 1 136 ? 6.234 17.297 -16.734 1 75.38 136 GLU A CA 1
ATOM 1077 C C . GLU A 1 136 ? 6.852 18.656 -16.375 1 75.38 136 GLU A C 1
ATOM 1079 O O . GLU A 1 136 ? 6.137 19.641 -16.203 1 75.38 136 GLU A O 1
ATOM 1084 N N . GLU A 1 137 ? 7.902 18.703 -15.523 1 62.12 137 GLU A N 1
ATOM 1085 C CA . GLU A 1 137 ? 8.57 19.953 -15.219 1 62.12 137 GLU A CA 1
ATOM 1086 C C . GLU A 1 137 ? 8.688 20.844 -16.453 1 62.12 137 GLU A C 1
ATOM 1088 O O . GLU A 1 137 ? 9.102 20.375 -17.516 1 62.12 137 GLU A O 1
ATOM 1093 N N . GLU A 1 138 ? 7.785 21.734 -16.562 1 56.62 138 GLU A N 1
ATOM 1094 C CA . GLU A 1 138 ? 8.039 22.688 -17.641 1 56.62 138 GLU A CA 1
ATOM 1095 C C . GLU A 1 138 ? 9.453 23.25 -17.562 1 56.62 138 GLU A C 1
ATOM 1097 O O . GLU A 1 138 ? 9.93 23.609 -16.484 1 56.62 138 GLU A O 1
ATOM 1102 N N . PRO A 1 139 ? 10.289 22.984 -18.531 1 54 139 PRO A N 1
ATOM 1103 C CA . PRO A 1 139 ? 11.617 23.625 -18.562 1 54 139 PRO A CA 1
ATOM 1104 C C . PRO A 1 139 ? 11.578 25.078 -18.094 1 54 139 PRO A C 1
ATOM 1106 O O . PRO A 1 139 ? 10.57 25.766 -18.266 1 54 139 PRO A O 1
ATOM 1109 N N . PRO A 1 140 ? 12.359 25.344 -17 1 54.62 140 PRO A N 1
ATOM 1110 C CA . PRO A 1 140 ? 12.414 26.766 -16.688 1 54.62 140 PRO A CA 1
ATOM 1111 C C . PRO A 1 140 ? 12.32 27.641 -17.938 1 54.62 140 PRO A C 1
ATOM 1113 O O . PRO A 1 140 ? 12.906 27.312 -18.969 1 54.62 140 PRO A O 1
ATOM 1116 N N . ALA A 1 141 ? 11.227 28.5 -17.906 1 46.31 141 ALA A N 1
ATOM 1117 C CA . ALA A 1 141 ? 11.258 29.484 -18.984 1 46.31 141 ALA A CA 1
ATOM 1118 C C . ALA A 1 141 ? 12.578 30.25 -18.984 1 46.31 141 ALA A C 1
ATOM 1120 O O . ALA A 1 141 ? 13.18 30.469 -17.938 1 46.31 141 ALA A O 1
ATOM 1121 N N . MET B 1 1 ? -13.461 -41 12.891 1 35.97 1 MET B N 1
ATOM 1122 C CA . MET B 1 1 ? -13.852 -39.781 12.195 1 35.97 1 MET B CA 1
ATOM 1123 C C . MET B 1 1 ? -12.844 -38.656 12.445 1 35.97 1 MET B C 1
ATOM 1125 O O . MET B 1 1 ? -12.617 -38.281 13.586 1 35.97 1 MET B O 1
ATOM 1129 N N . THR B 1 2 ? -11.648 -38.656 11.789 1 39.09 2 THR B N 1
ATOM 1130 C CA . THR B 1 2 ? -10.531 -37.719 11.883 1 39.09 2 THR B CA 1
ATOM 1131 C C . THR B 1 2 ? -11.031 -36.281 11.742 1 39.09 2 THR B C 1
ATOM 1133 O O . THR B 1 2 ? -11.836 -35.969 10.859 1 39.09 2 THR B O 1
ATOM 1136 N N . THR B 1 3 ? -11.266 -35.562 12.883 1 43.34 3 THR B N 1
ATOM 1137 C CA . THR B 1 3 ? -11.633 -34.156 12.945 1 43.34 3 THR B CA 1
ATOM 1138 C C . THR B 1 3 ? -10.906 -33.375 11.867 1 43.34 3 THR B C 1
ATOM 1140 O O . THR B 1 3 ? -9.672 -33.312 11.867 1 43.34 3 THR B O 1
ATOM 1143 N N . GLU B 1 4 ? -11.289 -33.406 10.641 1 43.97 4 GLU B N 1
ATOM 1144 C CA . GLU B 1 4 ? -10.828 -32.594 9.523 1 43.97 4 GLU B CA 1
ATOM 1145 C C . GLU B 1 4 ? -10.547 -31.156 9.977 1 43.97 4 GLU B C 1
ATOM 1147 O O . GLU B 1 4 ? -11.344 -30.547 10.695 1 43.97 4 GLU B O 1
ATOM 1152 N N . ASP B 1 5 ? -9.289 -30.75 10.297 1 45.91 5 ASP B N 1
ATOM 1153 C CA . ASP B 1 5 ? -8.75 -29.422 10.555 1 45.91 5 ASP B CA 1
ATOM 1154 C C . ASP B 1 5 ? -9.484 -28.359 9.727 1 45.91 5 ASP B C 1
ATOM 1156 O O . ASP B 1 5 ? -9.25 -28.234 8.523 1 45.91 5 ASP B O 1
ATOM 1160 N N . VAL B 1 6 ? -10.82 -28.219 9.883 1 49.19 6 VAL B N 1
ATOM 1161 C CA . VAL B 1 6 ? -11.57 -27.109 9.281 1 49.19 6 VAL B CA 1
ATOM 1162 C C . VAL B 1 6 ? -10.781 -25.812 9.414 1 49.19 6 VAL B C 1
ATOM 1164 O O . VAL B 1 6 ? -10.367 -25.438 10.516 1 49.19 6 VAL B O 1
ATOM 1167 N N . PRO B 1 7 ? -10.25 -25.328 8.32 1 56.84 7 PRO B N 1
ATOM 1168 C CA . PRO B 1 7 ? -9.57 -24.031 8.477 1 56.84 7 PRO B CA 1
ATOM 1169 C C . PRO B 1 7 ? -10.367 -23.047 9.32 1 56.84 7 PRO B C 1
ATOM 1171 O O . PRO B 1 7 ? -11.602 -23.047 9.273 1 56.84 7 PRO B O 1
ATOM 1174 N N . PRO B 1 8 ? -9.883 -22.594 10.445 1 56.06 8 PRO B N 1
ATOM 1175 C CA . PRO B 1 8 ? -10.633 -21.688 11.32 1 56.06 8 PRO B CA 1
ATOM 1176 C C . PRO B 1 8 ? -11.438 -20.656 10.539 1 56.06 8 PRO B C 1
ATOM 1178 O O . PRO B 1 8 ? -11.031 -20.234 9.453 1 56.06 8 PRO B O 1
ATOM 1181 N N . GLU B 1 9 ? -12.75 -20.641 10.766 1 61.25 9 GLU B N 1
ATOM 1182 C CA . GLU B 1 9 ? -13.672 -19.641 10.219 1 61.25 9 GLU B CA 1
ATOM 1183 C C . GLU B 1 9 ? -13.062 -18.25 10.258 1 61.25 9 GLU B C 1
ATOM 1185 O O . GLU B 1 9 ? -12.617 -17.781 11.312 1 61.25 9 GLU B O 1
ATOM 1190 N N . GLU B 1 10 ? -12.516 -17.797 9.164 1 75.12 10 GLU B N 1
ATOM 1191 C CA . GLU B 1 10 ? -11.953 -16.453 9.102 1 75.12 10 GLU B CA 1
ATOM 1192 C C . GLU B 1 10 ? -13.008 -15.406 9.43 1 75.12 10 GLU B C 1
ATOM 1194 O O . GLU B 1 10 ? -14.117 -15.438 8.891 1 75.12 10 GLU B O 1
ATOM 1199 N N . ILE B 1 11 ? -12.961 -14.773 10.555 1 83.06 11 ILE B N 1
ATOM 1200 C CA . ILE B 1 11 ? -13.875 -13.727 11 1 83.06 11 ILE B CA 1
ATOM 1201 C C . ILE B 1 11 ? -13.727 -12.5 10.094 1 83.06 11 ILE B C 1
ATOM 1203 O O . ILE B 1 11 ? -12.633 -11.953 9.961 1 83.06 11 ILE B O 1
ATOM 1207 N N . LYS B 1 12 ? -14.898 -12.141 9.461 1 91.25 12 LYS B N 1
ATOM 1208 C CA . LYS B 1 12 ? -14.938 -10.961 8.602 1 91.25 12 LYS B CA 1
ATOM 1209 C C . LYS B 1 12 ? -14.625 -9.688 9.398 1 91.25 12 LYS B C 1
ATOM 1211 O O . LYS B 1 12 ? -15.18 -9.477 10.477 1 91.25 12 LYS B O 1
ATOM 1216 N N . PRO B 1 13 ? -13.734 -8.883 8.883 1 93.75 13 PRO B N 1
ATOM 1217 C CA . PRO B 1 13 ? -13.406 -7.633 9.57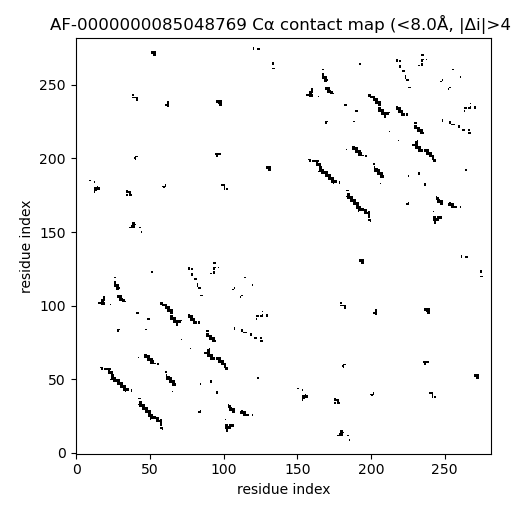 1 93.75 13 PRO B CA 1
ATOM 1218 C C . PRO B 1 13 ? -14.594 -6.68 9.68 1 93.75 13 PRO B C 1
ATOM 1220 O O . PRO B 1 13 ? -15.539 -6.781 8.891 1 93.75 13 PRO B O 1
ATOM 1223 N N . PRO B 1 14 ? -14.625 -5.809 10.633 1 92.88 14 PRO B N 1
ATOM 1224 C CA . PRO B 1 14 ? -15.703 -4.824 10.797 1 92.88 14 PRO B CA 1
ATOM 1225 C C . PRO B 1 14 ? -15.633 -3.699 9.773 1 92.88 14 PRO B C 1
ATOM 1227 O O . PRO B 1 14 ? -14.547 -3.375 9.281 1 92.88 14 PRO B O 1
ATOM 1230 N N . ARG B 1 15 ? -16.797 -3.201 9.523 1 94.88 15 ARG B N 1
ATOM 1231 C CA . ARG B 1 15 ? -16.859 -1.903 8.859 1 94.88 15 ARG B CA 1
ATOM 1232 C C . ARG B 1 15 ? -16.844 -0.768 9.875 1 94.88 15 ARG B C 1
ATOM 1234 O O . ARG B 1 15 ? -17.844 -0.537 10.57 1 94.88 15 ARG B O 1
ATOM 1241 N N . VAL B 1 16 ? -15.812 -0.098 9.914 1 96.88 16 VAL B N 1
ATOM 1242 C CA . VAL B 1 16 ? -15.641 0.996 10.867 1 96.88 16 VAL B CA 1
ATOM 1243 C C . VAL B 1 16 ? -15.992 2.322 10.195 1 96.88 16 VAL B C 1
ATOM 1245 O O . VAL B 1 16 ? -15.531 2.609 9.094 1 96.88 16 VAL B O 1
ATOM 1248 N N . PRO B 1 17 ? -16.828 3.139 10.805 1 96.75 17 PRO B N 1
ATOM 1249 C CA . PRO B 1 17 ? -17.172 4.438 10.219 1 96.75 17 PRO B CA 1
ATOM 1250 C C . PRO B 1 17 ? -15.969 5.379 10.141 1 96.75 17 PRO B C 1
ATOM 1252 O O . PRO B 1 17 ? -15.125 5.383 11.031 1 96.75 17 PRO B O 1
ATOM 1255 N N . PRO B 1 18 ? -15.961 6.117 9.086 1 95.5 18 PRO B N 1
ATOM 1256 C CA . PRO B 1 18 ? -14.852 7.059 8.945 1 95.5 18 PRO B CA 1
ATOM 1257 C C . PRO B 1 18 ? -14.906 8.195 9.969 1 95.5 18 PRO B C 1
ATOM 1259 O O . PRO B 1 18 ? -15.992 8.609 10.375 1 95.5 18 PRO B O 1
ATOM 1262 N N . ARG B 1 19 ? -13.75 8.641 10.25 1 94.56 19 ARG B N 1
ATOM 1263 C CA . ARG B 1 19 ? -13.625 9.797 11.141 1 94.56 19 ARG B CA 1
ATOM 1264 C C . ARG B 1 19 ? -13.609 11.094 10.344 1 94.56 19 ARG B C 1
ATOM 1266 O O . ARG B 1 19 ? -13.844 12.172 10.898 1 94.56 19 ARG B O 1
ATOM 1273 N N . LEU B 1 20 ? -13.289 10.953 9.086 1 94.5 20 LEU B N 1
ATOM 1274 C CA . LEU B 1 20 ? -13.242 12.117 8.211 1 94.5 20 LEU B CA 1
ATOM 1275 C C . LEU B 1 20 ? -14.641 12.539 7.777 1 94.5 20 LEU B C 1
ATOM 1277 O O . LEU B 1 20 ? -15.5 11.68 7.535 1 94.5 20 LEU B O 1
ATOM 1281 N N . LYS B 1 21 ? -14.828 13.836 7.641 1 92.12 21 LYS B N 1
ATOM 1282 C CA . LYS B 1 21 ? -16.109 14.359 7.191 1 92.12 21 LYS B CA 1
ATOM 1283 C C . LYS B 1 21 ? -16.141 14.516 5.676 1 92.12 21 LYS B C 1
ATOM 1285 O O . LYS B 1 21 ? -17.219 14.523 5.066 1 92.12 21 LYS B O 1
ATOM 1290 N N . ALA B 1 22 ? -15.008 14.742 5.129 1 92.75 22 ALA B N 1
ATOM 1291 C CA . ALA B 1 22 ? -14.891 14.898 3.68 1 92.75 22 ALA B CA 1
ATOM 1292 C C . ALA B 1 22 ? -14 13.805 3.086 1 92.75 22 ALA B C 1
ATOM 1294 O O . ALA B 1 22 ? -13.102 13.297 3.76 1 92.75 22 ALA B O 1
ATOM 1295 N N . VAL B 1 23 ? -14.25 13.508 1.838 1 94.19 23 VAL B N 1
ATOM 1296 C CA . VAL B 1 23 ? -13.445 12.523 1.121 1 94.19 23 VAL B CA 1
ATOM 1297 C C . VAL B 1 23 ? -12 13.008 1.029 1 94.19 23 VAL B C 1
ATOM 1299 O O . VAL B 1 23 ? -11.742 14.164 0.68 1 94.19 23 VAL B O 1
ATOM 1302 N N . PRO B 1 24 ? -11.086 12.125 1.418 1 95.25 24 PRO B N 1
ATOM 1303 C CA . PRO B 1 24 ? -9.68 12.516 1.282 1 95.25 24 PRO B CA 1
ATOM 1304 C C . PRO B 1 24 ? -9.281 12.773 -0.167 1 95.25 24 PRO B C 1
ATOM 1306 O O . PRO B 1 24 ? -9.828 12.156 -1.084 1 95.25 24 PRO B O 1
ATOM 1309 N N . ALA B 1 25 ? -8.32 13.68 -0.335 1 95.12 25 ALA B N 1
ATOM 1310 C CA . ALA B 1 25 ? -7.789 14.039 -1.647 1 95.12 25 ALA B CA 1
ATOM 1311 C C . ALA B 1 25 ? -6.262 13.977 -1.659 1 95.12 25 ALA B C 1
ATOM 1313 O O . ALA B 1 25 ? -5.621 14.078 -0.61 1 95.12 25 ALA B O 1
ATOM 1314 N N . ILE B 1 26 ? -5.762 13.859 -2.871 1 96.81 26 ILE B N 1
ATOM 1315 C CA . ILE B 1 26 ? -4.305 13.82 -2.979 1 96.81 26 ILE B CA 1
ATOM 1316 C C . ILE B 1 26 ? -3.705 15.047 -2.283 1 96.81 26 ILE B C 1
ATOM 1318 O O . ILE B 1 26 ? -4.305 16.125 -2.281 1 96.81 26 ILE B O 1
ATOM 1322 N N . ARG B 1 27 ? -2.539 14.828 -1.666 1 97.31 27 ARG B N 1
ATOM 1323 C CA . ARG B 1 27 ? -1.732 15.859 -1.01 1 97.31 27 ARG B CA 1
ATOM 1324 C C . ARG B 1 27 ? -2.207 16.094 0.421 1 97.31 27 ARG B C 1
ATOM 1326 O O . ARG B 1 27 ? -1.53 16.766 1.201 1 97.31 27 ARG B O 1
ATOM 1333 N N . ASP B 1 28 ? -3.418 15.609 0.772 1 96.88 28 ASP B N 1
ATOM 1334 C CA . ASP B 1 28 ? -3.873 15.75 2.152 1 96.88 28 ASP B CA 1
ATOM 1335 C C . ASP B 1 28 ? -2.922 15.055 3.121 1 96.88 28 ASP B C 1
ATOM 1337 O O . ASP B 1 28 ? -2.377 13.992 2.807 1 96.88 28 ASP B O 1
ATOM 1341 N N . LEU B 1 29 ? -2.785 15.648 4.27 1 98.31 29 LEU B N 1
ATOM 1342 C CA . LEU B 1 29 ? -2.104 15.023 5.395 1 98.31 29 LEU B CA 1
ATOM 1343 C C . LEU B 1 29 ? -3.1 14.602 6.469 1 98.31 29 LEU B C 1
ATOM 1345 O O . LEU B 1 29 ? -3.934 15.406 6.898 1 98.31 29 LEU B O 1
ATOM 1349 N N . PHE B 1 30 ? -2.994 13.375 6.91 1 97.81 30 PHE B N 1
ATOM 1350 C CA . PHE B 1 30 ? -3.828 12.867 7.992 1 97.81 30 PHE B CA 1
ATOM 1351 C C . PHE B 1 30 ? -2.998 12.062 8.984 1 97.81 30 PHE B C 1
ATOM 1353 O O . PHE B 1 30 ? -1.922 11.562 8.641 1 97.81 30 PHE B O 1
ATOM 1360 N N . TRP B 1 31 ? -3.479 12 10.156 1 98.44 31 TRP B N 1
ATOM 1361 C CA . TRP B 1 31 ? -3.031 10.93 11.039 1 98.44 31 TRP B CA 1
ATOM 1362 C C . TRP B 1 31 ? -3.621 9.594 10.609 1 98.44 31 TRP B C 1
ATOM 1364 O O . TRP B 1 31 ? -4.797 9.508 10.242 1 98.44 31 TRP B O 1
ATOM 1374 N N . CYS B 1 32 ? -2.803 8.609 10.719 1 98.56 32 CYS B N 1
ATOM 1375 C CA . CYS B 1 32 ? -3.246 7.262 10.391 1 98.56 32 CYS B CA 1
ATOM 1376 C C . CYS B 1 32 ? -2.922 6.293 11.523 1 98.56 32 CYS B C 1
ATOM 1378 O O . CYS B 1 32 ? -1.788 6.246 12 1 98.56 32 CYS B O 1
ATOM 1380 N N . ASP B 1 33 ? -3.881 5.516 11.938 1 98.25 33 ASP B N 1
ATOM 1381 C CA . ASP B 1 33 ? -3.656 4.402 12.859 1 98.25 33 ASP B CA 1
ATOM 1382 C C . ASP B 1 33 ? -3.309 3.125 12.094 1 98.25 33 ASP B C 1
ATOM 1384 O O . ASP B 1 33 ? -4.195 2.434 11.594 1 98.25 33 ASP B O 1
ATOM 1388 N N . PHE B 1 34 ? -2.041 2.768 12.094 1 98.25 34 PHE B N 1
ATOM 1389 C CA . PHE B 1 34 ? -1.608 1.592 11.352 1 98.25 34 PHE B CA 1
ATOM 1390 C C . PHE B 1 34 ? -2.004 0.313 12.078 1 98.25 34 PHE B C 1
ATOM 1392 O O . PHE B 1 34 ? -2.346 0.349 13.266 1 98.25 34 PHE B O 1
ATOM 1399 N N . PRO B 1 35 ? -1.9 -0.822 11.375 1 95.81 35 PRO B N 1
ATOM 1400 C CA . PRO B 1 35 ? -2.309 -2.094 11.977 1 95.81 35 PRO B CA 1
ATOM 1401 C C . PRO B 1 35 ? -1.511 -2.438 13.234 1 95.81 35 PRO B C 1
ATOM 1403 O O . PRO B 1 35 ? -0.307 -2.174 13.297 1 95.81 35 PRO B O 1
ATOM 1406 N N . GLU B 1 36 ? -2.184 -3.133 14.102 1 95.5 36 GLU B N 1
ATOM 1407 C CA . GLU B 1 36 ? -1.573 -3.484 15.383 1 95.5 36 GLU B CA 1
ATOM 1408 C C . GLU B 1 36 ? -0.714 -4.738 15.258 1 95.5 36 GLU B C 1
ATOM 1410 O O . GLU B 1 36 ? 0.137 -5.004 16.109 1 95.5 36 GLU B O 1
ATOM 1415 N N . ASP B 1 37 ? -0.902 -5.508 14.273 1 96.56 37 ASP B N 1
ATOM 1416 C CA . ASP B 1 37 ? -0.139 -6.742 14.117 1 96.56 37 ASP B CA 1
ATOM 1417 C C . ASP B 1 37 ? 0.924 -6.602 13.031 1 96.56 37 ASP B C 1
ATOM 1419 O O . ASP B 1 37 ? 1.21 -7.555 12.305 1 96.56 37 ASP B O 1
ATOM 1423 N N . ALA B 1 38 ? 1.438 -5.422 12.922 1 97.5 38 ALA B N 1
ATOM 1424 C CA . ALA B 1 38 ? 2.506 -5.164 11.961 1 97.5 38 ALA B CA 1
ATOM 1425 C C . ALA B 1 38 ? 3.699 -6.082 12.203 1 97.5 38 ALA B C 1
ATOM 1427 O O . ALA B 1 38 ? 3.955 -6.488 13.344 1 97.5 38 ALA B O 1
ATOM 1428 N N . GLN B 1 39 ? 4.293 -6.469 11.188 1 97.44 39 GLN B N 1
ATOM 1429 C CA . GLN B 1 39 ? 5.602 -7.109 11.188 1 97.44 39 GLN B CA 1
ATOM 1430 C C . GLN B 1 39 ? 6.676 -6.172 10.648 1 97.44 39 GLN B C 1
ATOM 1432 O O . GLN B 1 39 ? 6.52 -5.598 9.57 1 97.44 39 GLN B O 1
ATOM 1437 N N . LEU B 1 40 ? 7.742 -6.121 11.383 1 96.81 40 LEU B N 1
ATOM 1438 C CA . LEU B 1 40 ? 8.805 -5.25 10.883 1 96.81 40 LEU B CA 1
ATOM 1439 C C . LEU B 1 40 ? 9.305 -5.723 9.523 1 96.81 40 LEU B C 1
ATOM 1441 O O . LEU B 1 40 ? 9.43 -6.926 9.289 1 96.81 40 LEU B O 1
ATOM 1445 N N . PRO B 1 41 ? 9.508 -4.734 8.586 1 96.56 41 PRO B N 1
ATOM 1446 C CA . PRO B 1 41 ? 9.625 -3.285 8.781 1 96.56 41 PRO B CA 1
ATOM 1447 C C . PRO B 1 41 ? 8.352 -2.537 8.398 1 96.56 41 PRO B C 1
ATOM 1449 O O . PRO B 1 41 ? 8.414 -1.392 7.941 1 96.56 41 PRO B O 1
ATOM 1452 N N . GLU B 1 42 ? 7.172 -3.18 8.43 1 97.62 42 GLU B N 1
ATOM 1453 C CA . GLU B 1 42 ? 5.918 -2.473 8.188 1 97.62 42 GLU B CA 1
ATOM 1454 C C . GLU B 1 42 ? 5.758 -1.295 9.148 1 97.62 42 GLU B C 1
ATOM 1456 O O . GLU B 1 42 ? 6.23 -1.343 10.281 1 97.62 42 GLU B O 1
ATOM 1461 N N . PHE B 1 43 ? 5.078 -0.314 8.617 1 97.81 43 PHE B N 1
ATOM 1462 C CA . PHE B 1 43 ? 4.781 0.818 9.492 1 97.81 43 PHE B CA 1
ATOM 1463 C C . PHE B 1 43 ? 3.73 0.44 10.531 1 97.81 43 PHE B C 1
ATOM 1465 O O . PHE B 1 43 ? 2.852 -0.381 10.258 1 97.81 43 PHE B O 1
ATOM 1472 N N . TRP B 1 44 ? 3.908 1.059 11.641 1 96.94 44 TRP B N 1
ATOM 1473 C CA . TRP B 1 44 ? 3.057 0.812 12.805 1 96.94 44 TRP B CA 1
ATOM 1474 C C . TRP B 1 44 ? 2.869 2.084 13.617 1 96.94 44 TRP B C 1
ATOM 1476 O O . TRP B 1 44 ? 3.416 3.135 13.281 1 96.94 44 TRP B O 1
ATOM 1486 N N . LYS B 1 45 ? 2.014 2.092 14.555 1 96.31 45 LYS B N 1
ATOM 1487 C CA . LYS B 1 45 ? 1.698 3.254 15.383 1 96.31 45 LYS B CA 1
ATOM 1488 C C . LYS B 1 45 ? 0.845 4.258 14.617 1 96.31 45 LYS B C 1
ATOM 1490 O O . LYS B 1 45 ? 0.401 3.98 13.5 1 96.31 45 LYS B O 1
ATOM 1495 N N . ARG B 1 46 ? 0.475 5.254 15.328 1 97.31 46 ARG B N 1
ATOM 1496 C CA . ARG B 1 46 ? -0.175 6.398 14.703 1 97.31 46 ARG B CA 1
ATOM 1497 C C . ARG B 1 46 ? 0.854 7.344 14.086 1 97.31 46 ARG B C 1
ATOM 1499 O O . ARG B 1 46 ? 1.719 7.871 14.789 1 97.31 46 ARG B O 1
ATOM 1506 N N . ARG B 1 47 ? 0.745 7.562 12.773 1 98.19 47 ARG B N 1
ATOM 1507 C CA . ARG B 1 47 ? 1.719 8.367 12.047 1 98.19 47 ARG B CA 1
ATOM 1508 C C . ARG B 1 47 ? 1.033 9.258 11.016 1 98.19 47 ARG B C 1
ATOM 1510 O O . ARG B 1 47 ? -0.078 8.961 10.57 1 98.19 47 ARG B O 1
ATOM 1517 N N . PRO B 1 48 ? 1.704 10.375 10.703 1 98.56 48 PRO B N 1
ATOM 1518 C CA . PRO B 1 48 ? 1.21 11.109 9.531 1 98.56 48 PRO B CA 1
ATOM 1519 C C . PRO B 1 48 ? 1.349 10.32 8.234 1 98.56 48 PRO B C 1
ATOM 1521 O O . PRO B 1 48 ? 2.305 9.562 8.07 1 98.56 48 PRO B O 1
ATOM 1524 N N . VAL B 1 49 ? 0.374 10.586 7.395 1 98.75 49 VAL B N 1
ATOM 1525 C CA . VAL B 1 49 ? 0.44 10.023 6.055 1 98.75 49 VAL B CA 1
ATOM 1526 C C . VAL B 1 49 ? 0.064 11.086 5.023 1 98.75 49 VAL B C 1
ATOM 1528 O O . VAL B 1 49 ? -0.619 12.055 5.348 1 98.75 49 VAL B O 1
ATOM 1531 N N . ILE B 1 50 ? 0.537 10.836 3.818 1 98.81 50 ILE B N 1
ATOM 1532 C CA . ILE B 1 50 ? 0.203 11.656 2.662 1 9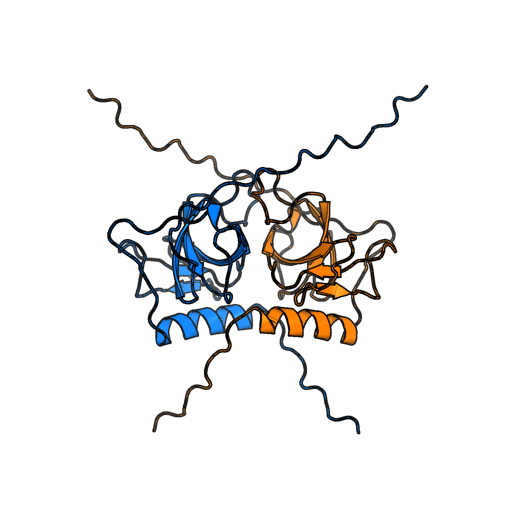8.81 50 ILE B CA 1
ATOM 1533 C C . ILE B 1 50 ? -0.672 10.859 1.696 1 98.81 50 ILE B C 1
ATOM 1535 O O . ILE B 1 50 ? -0.309 9.758 1.287 1 98.81 50 ILE B O 1
ATOM 1539 N N . VAL B 1 51 ? -1.803 11.445 1.338 1 98.31 51 VAL B N 1
ATOM 1540 C CA . VAL B 1 51 ? -2.684 10.773 0.387 1 98.31 51 VAL B CA 1
ATOM 1541 C C . VAL B 1 51 ? -2.1 10.875 -1.02 1 98.31 51 VAL B C 1
ATOM 1543 O O . VAL B 1 51 ? -1.814 11.977 -1.503 1 98.31 51 VAL B O 1
ATOM 1546 N N . VAL B 1 52 ? -1.997 9.641 -1.706 1 98.5 52 VAL B N 1
ATOM 1547 C CA . VAL B 1 52 ? -1.344 9.664 -3.012 1 98.5 52 VAL B CA 1
ATOM 1548 C C . VAL B 1 52 ? -2.229 8.977 -4.047 1 98.5 52 VAL B C 1
ATOM 1550 O O . VAL B 1 52 ? -1.804 8.75 -5.184 1 98.5 52 VAL B O 1
ATOM 1553 N N . SER B 1 53 ? -3.398 8.531 -3.754 1 96.62 53 SER B N 1
ATOM 1554 C CA . SER B 1 53 ? -4.289 7.949 -4.75 1 96.62 53 SER B CA 1
ATOM 1555 C C . SER B 1 53 ? -5.496 8.844 -5.008 1 96.62 53 SER B C 1
ATOM 1557 O O . SER B 1 53 ? -5.852 9.672 -4.16 1 96.62 53 SER B O 1
ATOM 1559 N N . TYR B 1 54 ? -6.074 8.688 -6.188 1 87.75 54 TYR B N 1
ATOM 1560 C CA . TYR B 1 54 ? -7.297 9.414 -6.512 1 87.75 54 TYR B CA 1
ATOM 1561 C C . TYR B 1 54 ? -8.492 8.828 -5.77 1 87.75 54 TYR B C 1
ATOM 1563 O O . TYR B 1 54 ? -8.453 7.676 -5.328 1 87.75 54 TYR B O 1
ATOM 1571 N N . ARG B 1 55 ? -9.859 9.812 -5.832 1 67.81 55 ARG B N 1
ATOM 1572 C CA . ARG B 1 55 ? -11.219 9.875 -5.309 1 67.81 55 ARG B CA 1
ATOM 1573 C C . ARG B 1 55 ? -11.602 8.578 -4.602 1 67.81 55 ARG B C 1
ATOM 1575 O O . ARG B 1 55 ? -11.234 7.492 -5.055 1 67.81 55 ARG B O 1
ATOM 1582 N N . ASN B 1 56 ? -11.586 8.719 -3.311 1 69.12 56 ASN B N 1
ATOM 1583 C CA . ASN B 1 56 ? -12.219 7.562 -2.68 1 69.12 56 ASN B CA 1
ATOM 1584 C C . ASN B 1 56 ? -13.414 7.969 -1.828 1 69.12 56 ASN B C 1
ATOM 1586 O O . ASN B 1 56 ? -13.633 9.156 -1.583 1 69.12 56 ASN B O 1
ATOM 1590 N N . ALA B 1 57 ? -14.391 7.109 -1.784 1 90.12 57 ALA B N 1
ATOM 1591 C CA . ALA B 1 57 ? -15.539 7.125 -0.882 1 90.12 57 ALA B CA 1
ATOM 1592 C C . ALA B 1 57 ? -15.094 7.191 0.575 1 90.12 57 ALA B C 1
ATOM 1594 O O . ALA B 1 57 ? -14.016 6.711 0.922 1 90.12 57 ALA B O 1
ATOM 1595 N N . LEU B 1 58 ? -15.82 7.867 1.453 1 94 58 LEU B N 1
ATOM 1596 C CA . LEU B 1 58 ? -15.547 7.926 2.887 1 94 58 LEU B CA 1
ATOM 1597 C C . LEU B 1 58 ? -15.469 6.523 3.479 1 94 58 LEU B C 1
ATOM 1599 O O . LEU B 1 58 ? -14.727 6.293 4.438 1 94 58 LEU B O 1
ATOM 1603 N N . SER B 1 59 ? -16.156 5.676 2.857 1 94.56 59 SER B N 1
ATOM 1604 C CA . SER B 1 59 ? -16.156 4.305 3.355 1 94.56 59 SER B CA 1
ATOM 1605 C C . SER B 1 59 ? -15.156 3.436 2.592 1 94.56 59 SER B C 1
ATOM 1607 O O . SER B 1 59 ? -15.18 2.209 2.707 1 94.56 59 SER B O 1
ATOM 1609 N N . GLY B 1 60 ? -14.359 4.082 1.874 1 95.62 60 GLY B N 1
ATOM 1610 C CA . GLY B 1 60 ? -13.469 3.336 1.002 1 95.62 60 GLY B CA 1
ATOM 1611 C C . GLY B 1 60 ? -12.062 3.191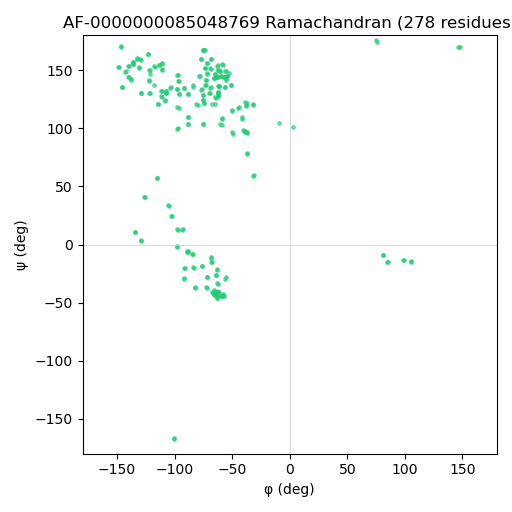 1.564 1 95.62 60 GLY B C 1
ATOM 1612 O O . GLY B 1 60 ? -11.867 3.283 2.777 1 95.62 60 GLY B O 1
ATOM 1613 N N . ALA B 1 61 ? -11.18 2.754 0.695 1 96.44 61 ALA B N 1
ATOM 1614 C CA . ALA B 1 61 ? -9.742 2.656 0.966 1 96.44 61 ALA B CA 1
ATOM 1615 C C . ALA B 1 61 ? -8.953 3.633 0.099 1 96.44 61 ALA B C 1
ATOM 1617 O O . ALA B 1 61 ? -9.422 4.047 -0.966 1 96.44 61 ALA B O 1
ATOM 1618 N N . ILE B 1 62 ? -7.797 4.004 0.608 1 97.38 62 ILE B N 1
ATOM 1619 C CA . ILE B 1 62 ? -6.969 4.992 -0.071 1 97.38 62 ILE B CA 1
ATOM 1620 C C . ILE B 1 62 ? -5.496 4.617 0.076 1 97.38 62 ILE B C 1
ATOM 1622 O O . ILE B 1 62 ? -5.098 4.023 1.08 1 97.38 62 ILE B O 1
ATOM 1626 N N . THR B 1 63 ? -4.699 4.992 -0.937 1 98.44 63 THR B N 1
ATOM 1627 C CA . THR B 1 63 ? -3.262 4.742 -0.857 1 98.44 63 THR B CA 1
ATOM 1628 C C . THR B 1 63 ? -2.539 5.945 -0.26 1 98.44 63 THR B C 1
ATOM 1630 O O . THR B 1 63 ? -2.805 7.09 -0.639 1 98.44 63 THR B O 1
ATOM 1633 N N . VAL B 1 64 ? -1.621 5.648 0.682 1 98.81 64 VAL B N 1
ATOM 1634 C CA . VAL B 1 64 ? -0.926 6.719 1.39 1 98.81 64 VAL B CA 1
ATOM 1635 C C . VAL B 1 64 ? 0.573 6.43 1.424 1 98.81 64 VAL B C 1
ATOM 1637 O O . VAL B 1 64 ? 0.995 5.289 1.21 1 98.81 64 VAL B O 1
ATOM 1640 N N . ILE B 1 65 ? 1.348 7.465 1.653 1 98.94 65 ILE B N 1
ATOM 1641 C CA . ILE B 1 65 ? 2.758 7.375 2.02 1 98.94 65 ILE B CA 1
ATOM 1642 C C . ILE B 1 65 ? 2.932 7.754 3.488 1 98.94 65 ILE B C 1
ATOM 1644 O O . ILE B 1 65 ? 2.539 8.844 3.906 1 98.94 65 ILE B O 1
ATOM 1648 N N . PRO B 1 66 ? 3.521 6.871 4.273 1 98.88 66 PRO B N 1
ATOM 1649 C CA . PRO B 1 66 ? 3.729 7.207 5.684 1 98.88 66 PRO B CA 1
ATOM 1650 C C . PRO B 1 66 ? 4.902 8.156 5.898 1 98.88 66 PRO B C 1
ATOM 1652 O O . PRO B 1 66 ? 5.809 8.227 5.062 1 98.88 66 PRO B O 1
ATOM 1655 N N . CYS B 1 67 ? 4.859 8.797 7.047 1 98.81 67 CYS B N 1
ATOM 1656 C CA . CYS B 1 67 ? 5.938 9.711 7.426 1 98.81 67 CYS B CA 1
ATOM 1657 C C . CYS B 1 67 ? 6.574 9.281 8.742 1 98.81 67 CYS B C 1
ATOM 1659 O O . CYS B 1 67 ? 5.914 8.68 9.594 1 98.81 67 CYS B O 1
ATOM 1661 N N . SER B 1 68 ? 7.824 9.602 8.844 1 98.38 68 SER B N 1
ATOM 166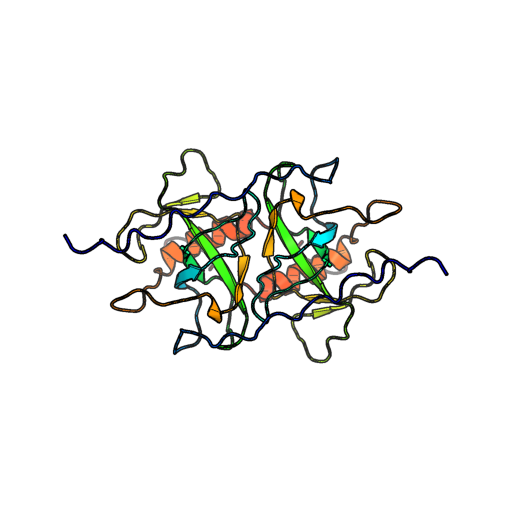2 C CA . SER B 1 68 ? 8.594 9.375 10.07 1 98.38 68 SER B CA 1
ATOM 1663 C C . SER B 1 68 ? 9.188 10.672 10.594 1 98.38 68 SER B C 1
ATOM 1665 O O . SER B 1 68 ? 9.625 11.523 9.812 1 98.38 68 SER B O 1
ATOM 1667 N N . SER B 1 69 ? 9.172 10.805 11.883 1 97.75 69 SER B N 1
ATOM 1668 C CA . SER B 1 69 ? 9.828 11.961 12.492 1 97.75 69 SER B CA 1
ATOM 1669 C C . SER B 1 69 ? 11.297 11.68 12.773 1 97.75 69 SER B C 1
ATOM 1671 O O . SER B 1 69 ? 12.031 12.562 13.211 1 97.75 69 SER B O 1
ATOM 1673 N N . GLN B 1 70 ? 11.742 10.477 12.555 1 96.75 70 GLN B N 1
ATOM 1674 C CA . GLN B 1 70 ? 13.141 10.109 12.758 1 96.75 70 GLN B CA 1
ATOM 1675 C C . GLN B 1 70 ? 13.984 10.461 11.531 1 96.75 70 GLN B C 1
ATOM 1677 O O . GLN B 1 70 ? 13.609 10.148 10.406 1 96.75 70 GLN B O 1
ATOM 1682 N N . PRO B 1 71 ? 15.148 11.039 11.859 1 97.31 71 PRO B N 1
ATOM 1683 C CA . PRO B 1 71 ? 16.031 11.305 10.727 1 97.31 71 PRO B CA 1
ATOM 1684 C C . PRO B 1 71 ? 16.328 10.062 9.898 1 97.31 71 PRO B C 1
ATOM 1686 O O . PRO B 1 71 ? 16.438 8.961 10.445 1 97.31 71 PRO B O 1
ATOM 1689 N N . GLN B 1 72 ? 16.391 10.258 8.617 1 97.12 72 GLN B N 1
ATOM 1690 C CA . GLN B 1 72 ? 16.562 9.164 7.66 1 97.12 72 GLN B CA 1
ATOM 1691 C C . GLN B 1 72 ? 17.906 9.281 6.926 1 97.12 72 GLN B C 1
ATOM 1693 O O . GLN B 1 72 ? 17.938 9.266 5.695 1 97.12 72 GLN B O 1
ATOM 1698 N N . PRO B 1 73 ? 18.953 9.305 7.633 1 95 73 PRO B N 1
ATOM 1699 C CA . PRO B 1 73 ? 20.234 9.453 6.93 1 95 73 PRO B CA 1
ATOM 1700 C C . PRO B 1 73 ? 20.516 8.289 5.98 1 95 73 PRO B C 1
ATOM 1702 O O . PRO B 1 73 ? 20.422 7.125 6.379 1 95 73 PRO B O 1
ATOM 1705 N N . GLY B 1 74 ? 20.812 8.617 4.77 1 94.81 74 GLY B N 1
ATOM 1706 C CA . GLY B 1 74 ? 21.203 7.609 3.801 1 94.81 74 GLY B CA 1
ATOM 1707 C C . GLY B 1 74 ? 20.031 6.883 3.184 1 94.81 74 GLY B C 1
ATOM 1708 O O . GLY B 1 74 ? 20.203 6.027 2.311 1 94.81 74 GLY B O 1
ATOM 1709 N N . ASN B 1 75 ? 18.891 7.078 3.676 1 96.25 75 ASN B N 1
ATOM 1710 C CA . ASN B 1 75 ? 17.703 6.453 3.105 1 96.25 75 ASN B CA 1
ATOM 1711 C C . ASN B 1 75 ? 17.281 7.133 1.808 1 96.25 75 ASN B C 1
ATOM 1713 O O . ASN B 1 75 ? 16.641 8.188 1.835 1 96.25 75 ASN B O 1
ATOM 1717 N N . LYS B 1 76 ? 17.562 6.52 0.7 1 95.38 76 LYS B N 1
ATOM 1718 C CA . LYS B 1 76 ? 17.281 7.125 -0.599 1 95.38 76 LYS B CA 1
ATOM 1719 C C . LYS B 1 76 ? 15.781 7.234 -0.848 1 95.38 76 LYS B C 1
ATOM 1721 O O . LYS B 1 76 ? 15.352 7.949 -1.755 1 95.38 76 LYS B O 1
ATOM 1726 N N . TRP B 1 77 ? 14.992 6.602 -0.037 1 97.19 77 TRP B N 1
ATOM 1727 C CA . TRP B 1 77 ? 13.555 6.566 -0.25 1 97.19 77 TRP B CA 1
ATOM 1728 C C . TRP B 1 77 ? 12.852 7.609 0.613 1 97.19 77 TRP B C 1
ATOM 1730 O O . TRP B 1 77 ? 11.633 7.766 0.541 1 97.19 77 TRP B O 1
ATOM 1740 N N . ALA B 1 78 ? 13.625 8.297 1.37 1 98.62 78 ALA B N 1
ATOM 1741 C CA . ALA B 1 78 ? 13.055 9.297 2.27 1 98.62 78 ALA B CA 1
ATOM 1742 C C . ALA B 1 78 ? 13.148 10.695 1.667 1 98.62 78 ALA B C 1
ATOM 1744 O O . ALA B 1 78 ? 14.164 11.055 1.073 1 98.62 78 ALA B O 1
ATOM 1745 N N . VAL B 1 79 ? 12.031 11.398 1.764 1 98.69 79 VAL B N 1
ATOM 1746 C CA . VAL B 1 79 ? 11.984 12.805 1.37 1 98.69 79 VAL B CA 1
ATOM 1747 C C . VAL B 1 79 ? 11.711 13.672 2.596 1 98.69 79 VAL B C 1
ATOM 1749 O O . VAL B 1 79 ? 10.672 13.523 3.252 1 98.69 79 VAL B O 1
ATOM 1752 N N . GLU B 1 80 ? 12.602 14.555 2.869 1 98.5 80 GLU B N 1
ATOM 1753 C CA . GLU B 1 80 ? 12.352 15.492 3.959 1 98.5 80 GLU B CA 1
ATOM 1754 C C . GLU B 1 80 ? 11.234 16.469 3.609 1 98.5 80 GLU B C 1
ATOM 1756 O O . GLU B 1 80 ? 11.219 17.031 2.516 1 98.5 80 GLU B O 1
ATOM 1761 N N . LEU B 1 81 ? 10.367 16.656 4.543 1 98.5 81 LEU B N 1
ATOM 1762 C CA . LEU B 1 81 ? 9.195 17.484 4.27 1 98.5 81 LEU B CA 1
ATOM 1763 C C . LEU B 1 81 ? 9.344 18.859 4.887 1 98.5 81 LEU B C 1
ATOM 1765 O O . LEU B 1 81 ? 9.789 19 6.027 1 98.5 81 LEU B O 1
ATOM 1769 N N . ALA B 1 82 ? 8.992 19.844 4.09 1 98.12 82 ALA B N 1
ATOM 1770 C CA . ALA B 1 82 ? 8.859 21.203 4.609 1 98.12 82 ALA B CA 1
ATOM 1771 C C . ALA B 1 82 ? 7.504 21.406 5.277 1 98.12 82 ALA B C 1
ATOM 1773 O O . ALA B 1 82 ? 7.398 22.109 6.281 1 98.12 82 ALA B O 1
ATOM 1774 N N . THR B 1 83 ? 6.449 20.828 4.758 1 97.62 83 THR B N 1
ATOM 1775 C CA . THR B 1 83 ? 5.098 20.859 5.301 1 97.62 83 THR B CA 1
ATOM 1776 C C . THR B 1 83 ? 4.812 19.609 6.129 1 97.62 83 THR B C 1
ATOM 1778 O O . THR B 1 83 ? 4.828 18.5 5.605 1 97.62 83 THR B O 1
ATOM 1781 N N . THR B 1 84 ? 4.555 19.844 7.41 1 96.69 84 THR B N 1
ATOM 1782 C CA . THR B 1 84 ? 4.309 18.719 8.305 1 96.69 84 THR B CA 1
ATOM 1783 C C . THR B 1 84 ? 2.947 18.859 8.977 1 96.69 84 THR B C 1
ATOM 1785 O O . THR B 1 84 ? 2.326 19.922 8.938 1 96.69 84 THR B O 1
ATOM 1788 N N . ILE B 1 85 ? 2.475 17.797 9.539 1 96.5 85 ILE B N 1
ATOM 1789 C CA . ILE B 1 85 ? 1.109 17.75 10.055 1 96.5 85 ILE B CA 1
ATOM 1790 C C . ILE B 1 85 ? 1.005 18.594 11.328 1 96.5 85 ILE B C 1
ATOM 1792 O O . ILE B 1 85 ? 0.014 19.297 11.539 1 96.5 85 ILE B O 1
ATOM 1796 N N . ASP B 1 86 ? 2 18.594 12.164 1 94.12 86 ASP B N 1
ATOM 1797 C CA . ASP B 1 86 ? 1.886 19.266 13.453 1 94.12 86 ASP B CA 1
ATOM 1798 C C . ASP B 1 86 ? 3.127 20.109 13.75 1 94.12 86 ASP B C 1
ATOM 1800 O O . ASP B 1 86 ? 3.381 20.469 14.898 1 94.12 86 ASP B O 1
ATOM 1804 N N . GLY B 1 87 ? 3.926 20.25 12.75 1 94.5 87 GLY B N 1
ATOM 1805 C CA . GLY B 1 87 ? 5.102 21.078 12.938 1 94.5 87 GLY B CA 1
ATOM 1806 C C . GLY B 1 87 ? 6.359 20.297 13.227 1 94.5 87 GLY B C 1
ATOM 1807 O O . GLY B 1 87 ? 7.469 20.828 13.156 1 94.5 87 GLY B O 1
ATOM 1808 N N . THR B 1 88 ? 6.254 19.047 13.531 1 95.88 88 THR B N 1
ATOM 1809 C CA . THR B 1 88 ? 7.402 18.188 13.789 1 95.88 88 THR B CA 1
ATOM 1810 C C . THR B 1 88 ? 8.086 17.797 12.484 1 95.88 88 THR B C 1
ATOM 1812 O O . THR B 1 88 ? 7.422 17.422 11.516 1 95.88 88 THR B O 1
ATOM 1815 N N . GLN B 1 89 ? 9.453 17.938 12.539 1 97.31 89 GLN B N 1
ATOM 1816 C CA . GLN B 1 89 ? 10.203 17.484 11.367 1 97.31 89 GLN B CA 1
ATOM 1817 C C . GLN B 1 89 ? 9.812 16.062 10.977 1 97.31 89 GLN B C 1
ATOM 1819 O O . GLN B 1 89 ? 9.648 15.203 11.836 1 97.31 89 GLN B O 1
ATOM 1824 N N . SER B 1 90 ? 9.68 15.922 9.641 1 98.25 90 SER B N 1
ATOM 1825 C CA . SER B 1 90 ? 9.164 14.641 9.164 1 98.25 90 SER B CA 1
ATOM 1826 C C . SER B 1 90 ? 9.742 14.281 7.801 1 98.25 90 SER B C 1
ATOM 1828 O O . SER B 1 90 ? 10.18 15.164 7.059 1 98.25 90 SER B O 1
ATOM 1830 N N . TRP B 1 91 ? 9.82 13.047 7.527 1 98.88 91 TRP B N 1
ATOM 1831 C CA . TRP B 1 91 ? 10.227 12.477 6.246 1 98.88 91 TRP B CA 1
ATOM 1832 C C . TRP B 1 91 ? 9.133 11.57 5.684 1 98.88 91 TRP B C 1
ATOM 1834 O O . TRP B 1 91 ? 8.578 10.734 6.398 1 98.88 91 TRP B O 1
ATOM 1844 N N . ALA B 1 92 ? 8.773 11.781 4.41 1 98.88 92 ALA B N 1
ATOM 1845 C CA . ALA B 1 92 ? 7.945 10.82 3.686 1 98.88 92 ALA B CA 1
ATOM 1846 C C . ALA B 1 92 ? 8.75 9.594 3.287 1 98.88 92 ALA B C 1
ATOM 1848 O O . ALA B 1 92 ? 9.805 9.711 2.65 1 98.88 92 ALA B O 1
ATOM 1849 N N . ILE B 1 93 ? 8.305 8.438 3.678 1 98.69 93 ILE B N 1
ATOM 1850 C CA . ILE B 1 93 ? 9.016 7.203 3.365 1 98.69 93 ILE B CA 1
ATOM 1851 C C . ILE B 1 93 ? 8.391 6.551 2.135 1 98.69 93 ILE B C 1
ATOM 1853 O O . ILE B 1 93 ? 7.453 5.754 2.256 1 98.69 93 ILE B O 1
ATOM 1857 N N . CYS B 1 94 ? 8.984 6.715 0.98 1 98.56 94 CYS B N 1
ATOM 1858 C CA . CYS B 1 94 ? 8.297 6.586 -0.302 1 98.56 94 CYS B CA 1
ATOM 1859 C C . CYS B 1 94 ? 8.352 5.148 -0.809 1 98.56 94 CYS B C 1
ATOM 1861 O O . CYS B 1 94 ? 7.688 4.805 -1.787 1 98.56 94 CYS B O 1
ATOM 1863 N N . ASP B 1 95 ? 9.086 4.316 -0.112 1 97.19 95 ASP B N 1
ATOM 1864 C CA . ASP B 1 95 ? 9.078 2.906 -0.495 1 97.19 95 ASP B CA 1
ATOM 1865 C C . ASP B 1 95 ? 8.023 2.131 0.289 1 97.19 95 ASP B C 1
ATOM 1867 O O . ASP B 1 95 ? 8.023 0.897 0.293 1 97.19 95 ASP B O 1
ATOM 1871 N N . LYS B 1 96 ? 7.125 2.846 0.964 1 98.06 96 LYS B N 1
ATOM 1872 C CA . LYS B 1 96 ? 6.117 2.18 1.785 1 98.06 96 LYS B CA 1
ATOM 1873 C C . LYS B 1 96 ? 4.711 2.641 1.411 1 98.06 96 LYS B C 1
ATOM 1875 O O . LYS B 1 96 ? 3.887 2.91 2.287 1 98.06 96 LYS B O 1
ATOM 1880 N N . PRO B 1 97 ? 4.441 2.799 0.115 1 98.56 97 PRO B N 1
ATOM 1881 C CA . PRO B 1 97 ? 3.029 3.059 -0.186 1 98.56 97 PRO B CA 1
ATOM 1882 C C . PRO B 1 97 ? 2.102 1.976 0.361 1 98.56 97 PRO B C 1
ATOM 1884 O O . PRO B 1 97 ? 2.406 0.785 0.254 1 98.56 97 PRO B O 1
ATOM 1887 N N . THR B 1 98 ? 1.018 2.393 0.96 1 98.62 98 THR B N 1
ATOM 1888 C CA . THR B 1 98 ? 0.129 1.435 1.606 1 98.62 98 THR B CA 1
ATOM 1889 C C . THR B 1 98 ? -1.327 1.873 1.476 1 98.62 98 THR B C 1
ATOM 1891 O O . THR B 1 98 ? -1.643 3.053 1.643 1 98.62 98 THR B O 1
ATOM 1894 N N . THR B 1 99 ? -2.16 0.906 1.14 1 98.38 99 THR B N 1
ATOM 1895 C CA . THR B 1 99 ? -3.594 1.172 1.11 1 98.38 99 THR B CA 1
ATOM 1896 C C . THR B 1 99 ? -4.219 0.923 2.48 1 98.38 99 THR B C 1
ATOM 1898 O O . THR B 1 99 ? -4.035 -0.144 3.068 1 98.38 99 THR B O 1
ATOM 1901 N N . VAL B 1 100 ? -4.969 1.913 2.943 1 98.12 100 VAL B N 1
ATOM 1902 C CA . VAL B 1 100 ? -5.633 1.819 4.238 1 98.12 100 VAL B CA 1
ATOM 1903 C C . VAL B 1 100 ? -7.102 2.207 4.098 1 98.12 100 VAL B C 1
ATOM 1905 O O . VAL B 1 100 ? -7.465 2.969 3.197 1 98.12 100 VAL B O 1
ATOM 1908 N N . ALA B 1 101 ? -7.898 1.635 4.988 1 97.75 101 ALA B N 1
ATOM 1909 C CA . ALA B 1 101 ? -9.266 2.135 5.094 1 97.75 101 ALA B CA 1
ATOM 1910 C C . ALA B 1 101 ? -9.281 3.598 5.531 1 97.75 101 ALA B C 1
ATOM 1912 O O . ALA B 1 101 ? -8.516 3.998 6.41 1 97.75 101 ALA B O 1
ATOM 1913 N N . VAL B 1 102 ? -10.234 4.305 4.969 1 97.56 102 VAL B N 1
ATOM 1914 C CA . VAL B 1 102 ? -10.359 5.711 5.34 1 97.56 102 VAL B CA 1
ATOM 1915 C C . VAL B 1 102 ? -10.695 5.824 6.824 1 97.56 102 VAL B C 1
ATOM 1917 O O . VAL B 1 102 ? -10.312 6.797 7.48 1 97.56 102 VAL B O 1
ATOM 1920 N N . SER B 1 103 ? -11.227 4.793 7.375 1 97.81 103 SER B N 1
ATOM 1921 C CA . SER B 1 103 ? -11.617 4.781 8.781 1 97.81 103 SER B CA 1
ATOM 1922 C C . SER B 1 103 ? -10.398 4.852 9.695 1 97.81 103 SER B C 1
ATOM 1924 O O . SER B 1 103 ? -10.523 5.16 10.883 1 97.81 103 SER B O 1
ATOM 1926 N N . ARG B 1 104 ? -9.242 4.602 9.156 1 98.12 104 ARG B N 1
ATOM 1927 C CA . ARG B 1 104 ? -8.031 4.676 9.969 1 98.12 104 ARG B CA 1
ATOM 1928 C C . ARG B 1 104 ? -7.512 6.105 10.047 1 98.12 104 ARG B C 1
ATOM 1930 O O . ARG B 1 104 ? -6.605 6.402 10.828 1 98.12 104 ARG B O 1
ATOM 1937 N N . LEU B 1 105 ? -8.078 7 9.281 1 97.38 105 LEU B N 1
ATOM 1938 C CA . LEU B 1 105 ? -7.539 8.352 9.148 1 97.38 105 LEU B CA 1
ATOM 1939 C C . LEU B 1 105 ? -8.266 9.32 10.078 1 97.38 105 LEU B C 1
ATOM 1941 O O . LEU B 1 105 ? -9.477 9.195 10.281 1 97.38 105 LEU B O 1
ATOM 1945 N N . SER B 1 106 ? -7.543 10.266 10.57 1 97.12 106 SER B N 1
ATOM 1946 C CA . SER B 1 106 ? -8.102 11.383 11.328 1 97.12 106 SER B CA 1
ATOM 1947 C C . SER B 1 106 ? -7.406 12.695 10.977 1 97.12 106 SER B C 1
ATOM 1949 O O . SER B 1 106 ? -6.195 12.719 10.75 1 97.12 106 SER B O 1
ATOM 1951 N N . PRO B 1 107 ? -8.156 13.672 10.977 1 94.5 107 PRO B N 1
ATOM 1952 C CA . PRO B 1 107 ? -7.574 14.977 10.648 1 94.5 107 PRO B CA 1
ATOM 1953 C C . PRO B 1 107 ? -6.676 15.516 11.766 1 94.5 107 PRO B C 1
ATOM 1955 O O . PRO B 1 107 ? -6.773 15.07 12.906 1 94.5 107 PRO B O 1
ATOM 1958 N N . GLN B 1 108 ? -5.758 16.406 11.281 1 93 108 GLN B N 1
ATOM 1959 C CA . GLN B 1 108 ? -4.992 17.141 12.273 1 93 108 GLN B CA 1
ATOM 1960 C C . GLN B 1 108 ? -5.891 18.078 13.07 1 93 108 GLN B C 1
ATOM 1962 O O . GLN B 1 108 ? -6.797 18.703 12.516 1 93 108 GLN B O 1
ATOM 1967 N N . LYS B 1 109 ? -5.488 18.125 14.328 1 89.06 109 LYS B N 1
ATOM 1968 C CA . LYS B 1 109 ? -6.199 19.094 15.148 1 89.06 109 LYS B CA 1
ATOM 1969 C C . LYS B 1 109 ? -5.93 20.516 14.664 1 89.06 109 LYS B C 1
ATOM 1971 O O . LYS B 1 109 ? -4.777 20.891 14.445 1 89.06 109 LYS B O 1
ATOM 1976 N N . GLY B 1 110 ? -6.926 21.328 14.383 1 85.5 110 GLY B N 1
ATOM 1977 C CA . GLY B 1 110 ? -6.727 22.719 14 1 85.5 110 GLY B CA 1
ATOM 1978 C C . GLY B 1 110 ? -6.949 22.953 12.516 1 85.5 110 GLY B C 1
ATOM 1979 O O . GLY B 1 110 ? -6.934 24.109 12.062 1 85.5 110 GLY B O 1
ATOM 1980 N N . GLY B 1 111 ? -6.977 21.922 11.82 1 83.62 111 GLY B N 1
ATOM 1981 C CA . GLY B 1 111 ? -7.344 22.156 10.43 1 83.62 111 GLY B CA 1
ATOM 1982 C C .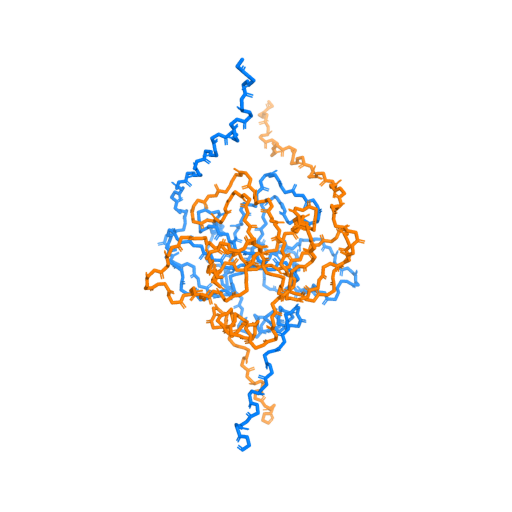 GLY B 1 111 ? -6.68 21.188 9.469 1 83.62 111 GLY B C 1
ATOM 1983 O O . GLY B 1 111 ? -5.734 20.484 9.836 1 83.62 111 GLY B O 1
ATOM 1984 N N . ARG B 1 112 ? -7.211 21.312 8.289 1 84.25 112 ARG B N 1
ATOM 1985 C CA . ARG B 1 112 ? -6.703 20.484 7.195 1 84.25 112 ARG B CA 1
ATOM 1986 C C . ARG B 1 112 ? -5.297 20.906 6.789 1 84.25 112 ARG B C 1
ATOM 1988 O O . ARG B 1 112 ? -5.027 22.109 6.656 1 84.25 112 ARG B O 1
ATOM 1995 N N . ARG B 1 113 ? -4.418 19.953 6.695 1 92.75 113 ARG B N 1
ATOM 1996 C CA . ARG B 1 113 ? -3.064 20.156 6.195 1 92.75 113 ARG B CA 1
ATOM 1997 C C . ARG B 1 113 ? -2.857 19.453 4.859 1 92.75 113 ARG B C 1
ATOM 1999 O O . ARG B 1 113 ? -3.211 18.281 4.711 1 92.75 113 ARG B O 1
ATOM 2006 N N . ARG B 1 114 ? -2.279 20.25 3.92 1 95.81 114 ARG B N 1
ATOM 2007 C CA . ARG B 1 114 ? -2.047 19.719 2.58 1 95.81 114 ARG B CA 1
ATOM 2008 C C . ARG B 1 114 ? -0.674 20.141 2.061 1 95.81 114 ARG B C 1
ATOM 2010 O O . ARG B 1 114 ? -0.25 21.281 2.25 1 95.81 114 ARG B O 1
ATOM 2017 N N . LEU B 1 115 ? -0.03 19.219 1.358 1 98.19 115 LEU B N 1
ATOM 2018 C CA . LEU B 1 115 ? 1.257 19.547 0.754 1 98.19 115 LEU B CA 1
ATOM 2019 C C . LEU B 1 115 ? 1.075 20.469 -0.444 1 98.19 115 LEU B C 1
ATOM 2021 O O . LEU B 1 115 ? 0.165 20.281 -1.252 1 98.19 115 LEU B O 1
ATOM 2025 N N . PRO B 1 116 ? 1.986 21.516 -0.53 1 97.94 116 PRO B N 1
ATOM 2026 C CA . PRO B 1 116 ? 2.031 22.219 -1.814 1 97.94 116 PRO B CA 1
ATOM 2027 C C . PRO B 1 116 ? 2.367 21.281 -2.98 1 97.94 116 PRO B C 1
ATOM 2029 O O . PRO B 1 116 ? 3.043 20.281 -2.795 1 97.94 116 PRO B O 1
ATOM 2032 N N . GLU B 1 117 ? 1.935 21.688 -4.164 1 97.25 117 GLU B N 1
ATOM 2033 C CA . GLU B 1 117 ? 2.08 20.844 -5.344 1 97.25 117 GLU B CA 1
ATOM 2034 C C . GLU B 1 117 ? 3.543 20.484 -5.598 1 97.25 117 GLU B C 1
ATOM 2036 O O . GLU B 1 117 ? 3.871 19.328 -5.891 1 97.25 117 GLU B O 1
ATOM 2041 N N . ALA B 1 118 ? 4.426 21.453 -5.469 1 97.5 118 ALA B N 1
ATOM 2042 C CA . ALA B 1 118 ? 5.84 21.219 -5.758 1 97.5 118 ALA B CA 1
ATOM 2043 C C . ALA B 1 118 ? 6.434 20.188 -4.812 1 97.5 118 ALA B C 1
ATOM 2045 O O . ALA B 1 118 ? 7.184 19.297 -5.238 1 97.5 118 ALA B O 1
ATOM 2046 N N . GLU B 1 119 ? 6.105 20.312 -3.592 1 98.19 119 GLU B N 1
ATOM 2047 C CA . GLU B 1 119 ? 6.586 19.359 -2.586 1 98.19 119 GLU B CA 1
ATOM 2048 C C . GLU B 1 119 ? 5.992 17.984 -2.805 1 98.19 119 GLU B C 1
ATOM 2050 O O . GLU B 1 119 ? 6.699 16.969 -2.713 1 98.19 119 GLU B O 1
ATOM 2055 N N . PHE B 1 120 ? 4.738 17.953 -3.133 1 98.5 120 PHE B N 1
ATOM 2056 C CA . PHE B 1 120 ? 4.047 16.703 -3.422 1 98.5 120 PHE B CA 1
ATOM 2057 C C . PHE B 1 120 ? 4.668 16 -4.625 1 98.5 120 PHE B C 1
ATOM 2059 O O . PHE B 1 120 ? 4.836 14.781 -4.625 1 98.5 120 PHE B O 1
ATOM 2066 N N . ASN B 1 121 ? 5.012 16.734 -5.602 1 98.31 121 ASN B N 1
ATOM 2067 C CA . ASN B 1 121 ? 5.598 16.156 -6.805 1 98.31 121 ASN B CA 1
ATOM 2068 C C . ASN B 1 121 ? 6.926 15.469 -6.512 1 98.31 121 ASN B C 1
ATOM 2070 O O . ASN B 1 121 ? 7.27 14.469 -7.141 1 98.31 121 ASN B O 1
ATOM 2074 N N . ILE B 1 122 ? 7.684 16 -5.559 1 98.44 122 ILE B N 1
ATOM 2075 C CA . ILE B 1 122 ? 8.938 15.375 -5.164 1 98.44 122 ILE B CA 1
ATOM 2076 C C . ILE B 1 122 ? 8.664 14.016 -4.527 1 98.44 122 ILE B C 1
ATOM 2078 O O . ILE B 1 122 ? 9.32 13.023 -4.848 1 98.44 122 ILE B O 1
ATOM 2082 N N . VAL B 1 123 ? 7.656 13.953 -3.67 1 98.69 123 VAL B N 1
ATOM 2083 C CA . VAL B 1 123 ? 7.258 12.711 -3.014 1 98.69 123 VAL B CA 1
ATOM 2084 C C . VAL B 1 123 ? 6.785 11.703 -4.059 1 98.69 123 VAL B C 1
ATOM 2086 O O . VAL B 1 123 ? 7.199 10.547 -4.043 1 98.69 123 VAL B O 1
ATOM 2089 N N . LEU B 1 124 ? 5.957 12.172 -4.957 1 98.38 124 LEU B N 1
ATOM 2090 C CA . LEU B 1 124 ? 5.395 11.312 -5.992 1 98.38 124 LEU B CA 1
ATOM 2091 C C . LEU B 1 124 ? 6.492 10.766 -6.898 1 98.38 124 LEU B C 1
ATOM 2093 O O . LEU B 1 124 ? 6.461 9.594 -7.281 1 98.38 124 LEU B O 1
ATOM 2097 N N . LYS B 1 125 ? 7.449 11.586 -7.246 1 97.81 125 LYS B N 1
ATOM 2098 C CA . LYS B 1 125 ? 8.57 11.141 -8.078 1 97.81 125 LYS B CA 1
ATOM 2099 C C . LYS B 1 125 ? 9.336 10.016 -7.398 1 97.81 125 LYS B C 1
ATOM 2101 O O . LYS B 1 125 ? 9.703 9.031 -8.047 1 97.81 125 LYS B O 1
ATOM 2106 N N . ARG B 1 126 ? 9.594 10.172 -6.125 1 97.81 126 ARG B N 1
ATOM 2107 C CA . ARG B 1 126 ? 10.312 9.141 -5.387 1 97.81 126 ARG B CA 1
ATOM 2108 C C . ARG B 1 126 ? 9.492 7.852 -5.312 1 97.81 126 ARG B C 1
ATOM 2110 O O . ARG B 1 126 ? 10.047 6.754 -5.422 1 97.81 126 ARG B O 1
ATOM 2117 N N . LEU B 1 127 ? 8.18 8 -5.109 1 97.88 127 LEU B N 1
ATOM 2118 C CA . LEU B 1 127 ? 7.289 6.848 -5.129 1 97.88 127 LEU B CA 1
ATOM 2119 C C . LEU B 1 127 ? 7.387 6.109 -6.461 1 97.88 127 LEU B C 1
ATOM 2121 O O . LEU B 1 127 ? 7.508 4.883 -6.492 1 97.88 127 LEU B O 1
ATOM 2125 N N . PHE B 1 128 ? 7.395 6.812 -7.531 1 97 128 PHE B N 1
ATOM 2126 C CA . PHE B 1 128 ? 7.402 6.191 -8.852 1 97 128 PHE B CA 1
ATOM 2127 C C . PHE B 1 128 ? 8.75 5.555 -9.148 1 97 128 PHE B C 1
ATOM 2129 O O . PHE B 1 128 ? 8.836 4.594 -9.914 1 97 128 PHE B O 1
ATOM 2136 N N . GLU B 1 129 ? 9.82 6.043 -8.578 1 95.94 129 GLU B N 1
ATOM 2137 C CA . GLU B 1 129 ? 11.117 5.383 -8.695 1 95.94 129 GLU B CA 1
ATOM 2138 C C . GLU B 1 129 ? 11.094 4.008 -8.031 1 95.94 129 GLU B C 1
ATOM 2140 O O . GLU B 1 129 ? 11.891 3.133 -8.383 1 95.94 129 GLU B O 1
ATOM 2145 N N . TRP B 1 130 ? 10.227 3.85 -7.059 1 96.56 130 TRP B N 1
ATOM 2146 C CA . TRP B 1 130 ? 10.078 2.604 -6.312 1 96.56 130 TRP B CA 1
ATOM 2147 C C . TRP B 1 130 ? 9.328 1.561 -7.133 1 96.56 130 TRP B C 1
ATOM 2149 O O . TRP B 1 130 ? 9.422 0.362 -6.855 1 96.56 130 TRP B O 1
ATOM 2159 N N . LEU B 1 131 ? 8.602 1.988 -8.195 1 96.75 131 LEU B N 1
ATOM 2160 C CA . LEU B 1 131 ? 7.75 1.128 -9.008 1 96.75 131 LEU B CA 1
ATOM 2161 C C . LEU B 1 131 ? 8.328 0.956 -10.406 1 96.75 131 LEU B C 1
ATOM 2163 O O . LEU B 1 131 ? 8.984 1.86 -10.922 1 96.75 131 LEU B O 1
ATOM 2167 N N . PRO B 1 132 ? 8.047 -0.171 -10.984 1 95.5 132 PRO B N 1
ATOM 2168 C CA . PRO B 1 132 ? 8.516 -0.346 -12.359 1 95.5 132 PRO B CA 1
ATOM 2169 C C . PRO B 1 132 ? 7.797 0.562 -13.352 1 95.5 132 PRO B C 1
ATOM 2171 O O . PRO B 1 132 ? 6.672 0.999 -13.086 1 95.5 132 PRO B O 1
ATOM 2174 N N . VAL B 1 133 ? 8.438 0.748 -14.477 1 91.56 133 VAL B N 1
ATOM 2175 C CA . VAL B 1 133 ? 7.855 1.578 -15.523 1 91.56 133 VAL B CA 1
ATOM 2176 C C . VAL B 1 133 ? 7.148 0.695 -16.547 1 91.56 133 VAL B C 1
ATOM 2178 O O . VAL B 1 133 ? 7.641 -0.382 -16.891 1 91.56 133 VAL B O 1
ATOM 2181 N N . VAL B 1 134 ? 6.016 1.188 -17 1 87.94 134 VAL B N 1
ATOM 2182 C CA . VAL B 1 134 ? 5.332 0.501 -18.094 1 87.94 134 VAL B CA 1
ATOM 2183 C C . VAL B 1 134 ? 6.066 0.763 -19.406 1 87.94 134 VAL B C 1
ATOM 2185 O O . VAL B 1 134 ? 6.309 1.916 -19.766 1 87.94 134 VAL B O 1
ATOM 2188 N N . PRO B 1 135 ? 6.488 -0.418 -20.031 1 86.38 135 PRO B N 1
ATOM 2189 C CA . PRO B 1 135 ? 7.18 -0.199 -21.297 1 86.38 135 PRO B CA 1
ATOM 2190 C C . PRO B 1 135 ? 6.297 0.476 -22.344 1 86.38 135 PRO B C 1
ATOM 2192 O O . PRO B 1 135 ? 5.078 0.275 -22.359 1 86.38 135 PRO B O 1
ATOM 2195 N N . GLU B 1 136 ? 6.832 1.432 -23.031 1 75.88 136 GLU B N 1
ATOM 2196 C CA . GLU B 1 136 ? 6.102 2.084 -24.125 1 75.88 136 GLU B CA 1
ATOM 2197 C C . GLU B 1 136 ? 5.703 1.085 -25.203 1 75.88 136 GLU B C 1
ATOM 2199 O O . GLU B 1 136 ? 6.469 0.172 -25.516 1 75.88 136 GLU B O 1
ATOM 2204 N N . GLU B 1 137 ? 4.41 0.646 -25.266 1 62.81 137 GLU B N 1
ATOM 2205 C CA . GLU B 1 137 ? 3.967 -0.254 -26.328 1 62.81 137 GLU B CA 1
ATOM 2206 C C . GLU B 1 137 ? 4.613 0.105 -27.656 1 62.81 137 GLU B C 1
ATOM 2208 O O . GLU B 1 137 ? 4.633 1.273 -28.047 1 62.81 137 GLU B O 1
ATOM 2213 N N . GLU B 1 138 ? 5.652 -0.601 -27.953 1 57.31 138 GLU B N 1
ATOM 2214 C CA . GLU B 1 138 ? 6.129 -0.377 -29.312 1 57.31 138 GLU B CA 1
ATOM 2215 C C . GLU B 1 138 ? 4.992 -0.5 -30.328 1 57.31 138 GLU B C 1
ATOM 2217 O O . GLU B 1 138 ? 4.164 -1.41 -30.234 1 57.31 138 GLU B O 1
ATOM 2222 N N . PRO B 1 139 ? 4.648 0.558 -31 1 54.22 139 PRO B N 1
ATOM 2223 C CA . PRO B 1 139 ? 3.654 0.442 -32.062 1 54.22 139 PRO B CA 1
ATOM 2224 C C . PRO B 1 139 ? 3.793 -0.854 -32.875 1 54.22 139 PRO B C 1
ATOM 2226 O O . PRO B 1 139 ? 4.898 -1.384 -33 1 54.22 139 PRO B O 1
ATOM 2229 N N . PRO B 1 140 ? 2.693 -1.69 -32.844 1 54.56 140 PRO B N 1
ATOM 2230 C CA . PRO B 1 140 ? 2.816 -2.832 -33.75 1 54.56 140 PRO B CA 1
ATOM 2231 C C . PRO B 1 140 ? 3.629 -2.504 -35 1 54.56 140 PRO B C 1
ATOM 2233 O O . PRO B 1 140 ? 3.498 -1.411 -35.562 1 54.56 140 PRO B O 1
ATOM 2236 N N . ALA B 1 141 ? 4.754 -3.312 -35.156 1 46.5 141 ALA B N 1
ATOM 2237 C CA . ALA B 1 141 ? 5.391 -3.146 -36.438 1 46.5 141 ALA B CA 1
ATOM 2238 C C . ALA B 1 141 ? 4.398 -3.391 -37.594 1 46.5 141 ALA B C 1
ATOM 2240 O O . ALA B 1 141 ? 3.451 -4.168 -37.438 1 46.5 141 ALA B O 1
#

Sequence (282 aa):
MTTEDVPPEEIKPPRVPPRLKAVPAIRDLFWCDFPEDAQLPEFWKRRPVIVVSYRNALSGAITVIPCSSQPQPGNKWAVELATTIDGTQSWAICDKPTTVAVSRLSPQKGGRRRLPEAEFNIVLKRLFEWLPVVPEEEPPAMTTEDVPPEEIKPPRVPPRLKAVPAIRDLFWCDFPEDAQLPEFWKRRPVIVVSYRNALSGAITVIPCSSQPQPGNKWAVELATTIDGTQSWAICDKPTTVAVSRLSPQKGGRRRLPEAEFNIVLKRLFEWLPVVPEEEPPA

Radius of gyration: 19.45 Å; Cα contacts (8 Å, |Δi|>4): 607; chains: 2; bounding box: 39×69×78 Å